Protein AF-A0A8Q3WL06-F1 (afdb_monomer_lite)

Radius of gyration: 32.82 Å; chains: 1; bounding box: 62×87×85 Å

InterPro domains:
  IPR001365 Adenosine deaminase domain [PF00962] (10-113)
  IPR006330 Adenosine/adenine deaminase [PTHR11409] (8-123)
  IPR032466 Metal-dependent hydrolase [SSF51556] (6-109)

Sequence (204 aa):
MAQTPAFDKPKVELHVHLDGSIKPETILYYGRRRGIALPANTAEGLLNVIGMDKPLTLPDFLAKFDYYMPAIAGCREAIKRIAYEFVEMKAKEGVVYVEVRYSPHLLANSKVEPIPWNQAELWTYSRQSGWDTATTPWKTRPFITGCGRKTCTSRSAPGPATSLVPGSRTRSMQSFGSKMTRLTTRSTQMTRSSSSPPWTLITR

Organism: Homo sapiens (NCBI:txid9606)

Foldseek 3Di:
DDDDDPDPAEDEAEDAELLVQAQLVLLLVLCVVVVNDAPDNDSVSNCVQLPDPDDDDPVVNVVSSVRRLVSQAQDPVSVVVSVVVSVVVCVVVNYPYYHYDYDVVSRYDDPDDDDDPPDDPCPPPPCPDPPDDDDDPPDDDDDDDDDDDDDDDDDDDDDDDDDDDDDDDDDDDDDDDDDDDDDDDDDDDDDDDDDDDDDDDDDD

Structure (mmCIF, N/CA/C/O backbone):
data_AF-A0A8Q3WL06-F1
#
_entry.id   AF-A0A8Q3WL06-F1
#
loop_
_atom_site.group_PDB
_atom_site.id
_atom_site.type_symbol
_atom_site.label_atom_id
_atom_site.label_alt_id
_atom_site.label_comp_id
_atom_site.label_asym_id
_atom_site.label_entity_id
_atom_site.label_seq_id
_atom_site.pdbx_PDB_ins_code
_atom_site.Cartn_x
_atom_site.Cartn_y
_atom_site.Cartn_z
_atom_site.occupancy
_atom_site.B_iso_or_equiv
_atom_site.auth_seq_id
_atom_site.auth_comp_id
_atom_site.auth_asym_id
_atom_site.auth_atom_id
_atom_site.pdbx_PDB_model_num
ATOM 1 N N . MET A 1 1 ? -0.638 -8.671 25.082 1.00 42.19 1 MET A N 1
ATOM 2 C CA . MET A 1 1 ? -1.994 -8.275 25.536 1.00 42.19 1 MET A CA 1
ATOM 3 C C . MET A 1 1 ? -2.592 -7.367 24.474 1.00 42.19 1 MET A C 1
ATOM 5 O O . MET A 1 1 ? -1.817 -6.672 23.828 1.00 42.19 1 MET A O 1
ATOM 9 N N . ALA A 1 2 ? -3.911 -7.371 24.269 1.00 61.94 2 ALA A N 1
ATOM 10 C CA . ALA A 1 2 ? -4.541 -6.355 23.424 1.00 61.94 2 ALA A CA 1
ATOM 11 C C . ALA A 1 2 ? -4.433 -4.992 24.128 1.00 61.94 2 ALA A C 1
ATOM 13 O O . ALA A 1 2 ? -4.756 -4.895 25.310 1.00 61.94 2 ALA A O 1
ATOM 14 N N . GLN A 1 3 ? -3.938 -3.969 23.432 1.00 75.12 3 GLN A N 1
ATOM 15 C CA . GLN A 1 3 ? -3.932 -2.604 23.958 1.00 75.12 3 GLN A CA 1
ATOM 16 C C . GLN A 1 3 ? -5.339 -2.017 23.823 1.00 75.12 3 GLN A C 1
ATOM 18 O O . GLN A 1 3 ? -5.955 -2.138 22.765 1.00 75.12 3 GLN A O 1
ATOM 23 N N . THR A 1 4 ? -5.842 -1.369 24.874 1.00 87.06 4 THR A N 1
ATOM 24 C CA . THR A 1 4 ? -7.094 -0.609 24.794 1.00 87.06 4 THR A CA 1
ATOM 25 C C . THR A 1 4 ? -6.907 0.549 23.806 1.00 87.06 4 THR A C 1
ATOM 27 O O . THR A 1 4 ? -5.991 1.352 24.007 1.00 87.06 4 THR A O 1
ATOM 30 N N . PRO A 1 5 ? -7.724 0.670 22.745 1.00 93.38 5 PRO A N 1
ATOM 31 C CA . PRO A 1 5 ? -7.580 1.752 21.778 1.00 93.38 5 PRO A CA 1
ATOM 32 C C . PRO A 1 5 ? -7.857 3.110 22.435 1.00 93.38 5 PRO A C 1
ATOM 34 O O . PRO A 1 5 ? -8.874 3.297 23.098 1.00 93.38 5 PRO A O 1
ATOM 37 N N . ALA A 1 6 ? -6.972 4.085 22.204 1.00 95.69 6 ALA A N 1
ATOM 38 C CA . ALA A 1 6 ? -7.066 5.419 22.808 1.00 95.69 6 ALA A CA 1
ATOM 39 C C . ALA A 1 6 ? -8.336 6.203 22.407 1.00 95.69 6 ALA A C 1
ATOM 41 O O . ALA A 1 6 ? -8.750 7.118 23.117 1.00 95.69 6 ALA A O 1
ATOM 42 N N . PHE A 1 7 ? -8.965 5.849 21.280 1.00 96.00 7 PHE A N 1
ATOM 43 C CA . PHE A 1 7 ? -10.213 6.451 20.809 1.00 96.00 7 PHE A CA 1
ATOM 44 C C . PHE A 1 7 ? -11.121 5.402 20.150 1.00 96.00 7 PHE A C 1
ATOM 46 O O . PHE A 1 7 ? -11.103 5.198 18.931 1.00 96.00 7 PHE A O 1
ATOM 53 N N . ASP A 1 8 ? -11.925 4.721 20.970 1.00 96.00 8 ASP A N 1
ATOM 54 C CA . ASP A 1 8 ? -12.865 3.690 20.515 1.00 96.00 8 ASP A CA 1
ATOM 55 C C . ASP A 1 8 ? -14.211 4.283 20.064 1.00 96.00 8 ASP A C 1
ATOM 57 O O . ASP A 1 8 ? -15.241 4.198 20.738 1.00 96.00 8 ASP A O 1
ATOM 61 N N . LYS A 1 9 ? -14.162 5.015 18.947 1.00 97.38 9 LYS A N 1
ATOM 62 C CA . LYS A 1 9 ? -15.307 5.641 18.265 1.00 97.38 9 LYS A CA 1
ATOM 63 C C . LYS A 1 9 ? -15.089 5.618 16.742 1.00 97.38 9 LYS A C 1
ATOM 65 O O . LYS A 1 9 ? -13.958 5.355 16.314 1.00 97.38 9 LYS A O 1
ATOM 70 N N . PRO A 1 10 ? -16.129 5.895 15.926 1.00 98.25 10 PRO A N 1
ATOM 71 C CA . PRO A 1 10 ? -15.994 6.083 14.482 1.00 98.25 10 PRO A CA 1
ATOM 72 C C . PRO A 1 10 ? -14.946 7.141 14.115 1.00 98.25 10 PRO A C 1
ATOM 74 O O . PRO A 1 10 ? -14.862 8.185 14.764 1.00 98.25 10 PRO A O 1
ATOM 77 N N . LYS A 1 11 ? -14.157 6.869 13.071 1.00 98.31 11 LYS A N 1
ATOM 78 C CA . LYS A 1 11 ? -13.037 7.712 12.616 1.00 98.31 11 LYS A CA 1
ATOM 79 C C . LYS A 1 11 ? -13.190 8.100 11.146 1.00 98.31 11 LYS A C 1
ATOM 81 O O . LYS A 1 11 ? -13.879 7.419 10.386 1.00 98.31 11 LYS A O 1
ATOM 86 N N . VAL A 1 12 ? -12.509 9.170 10.751 1.00 98.44 12 VAL A N 1
ATOM 87 C CA . VAL A 1 12 ? -12.430 9.659 9.369 1.00 98.44 12 VAL A CA 1
ATOM 88 C C . VAL A 1 12 ? -10.962 9.865 9.008 1.00 98.44 12 VAL A C 1
ATOM 90 O O . VAL A 1 12 ? -10.216 10.428 9.806 1.00 98.44 12 VAL A O 1
ATOM 93 N N . GLU A 1 13 ? -10.546 9.418 7.824 1.00 98.31 13 GLU A N 1
ATOM 94 C CA . GLU A 1 13 ? -9.147 9.462 7.384 1.00 98.31 13 GLU A CA 1
ATOM 95 C C . GLU A 1 13 ? -9.033 10.033 5.962 1.00 98.31 13 GLU A C 1
ATOM 97 O O . GLU A 1 13 ? -9.377 9.378 4.983 1.00 98.31 13 GLU A O 1
ATOM 102 N N . LEU A 1 14 ? -8.552 11.273 5.834 1.00 98.50 14 LEU A N 1
ATOM 103 C CA . LEU A 1 14 ? -8.516 12.000 4.550 1.00 98.50 14 LEU A CA 1
ATOM 104 C C . LEU A 1 14 ? -7.127 12.022 3.884 1.00 98.50 14 LEU A C 1
ATOM 106 O O . LEU A 1 14 ? -6.939 12.623 2.825 1.00 98.50 14 LEU A O 1
ATOM 110 N N . HIS A 1 15 ? -6.118 11.417 4.516 1.00 98.38 15 HIS A N 1
ATOM 111 C CA . HIS A 1 15 ? -4.734 11.438 4.043 1.00 98.38 15 HIS A CA 1
ATOM 112 C C . HIS A 1 15 ? -4.047 10.098 4.311 1.00 98.38 15 HIS A C 1
ATOM 114 O O . HIS A 1 15 ? -3.323 9.940 5.287 1.00 98.38 15 HIS A O 1
ATOM 120 N N . VAL A 1 16 ? -4.249 9.143 3.404 1.00 98.19 16 VAL A N 1
ATOM 121 C CA . VAL A 1 16 ? -3.643 7.811 3.492 1.00 98.19 16 VAL A CA 1
ATOM 122 C C . VAL A 1 16 ? -3.286 7.278 2.106 1.00 98.19 16 VAL A C 1
ATOM 124 O O . VAL A 1 16 ? -4.059 7.400 1.156 1.00 98.19 16 VAL A O 1
ATOM 127 N N . HIS A 1 17 ? -2.081 6.730 1.983 1.00 98.31 17 HIS A N 1
ATOM 128 C CA . HIS A 1 17 ? -1.495 6.272 0.724 1.00 98.31 17 HIS A CA 1
ATOM 129 C C . HIS A 1 17 ? -1.771 4.779 0.499 1.00 98.31 17 HIS A C 1
ATOM 131 O O . HIS A 1 17 ? -1.411 3.972 1.354 1.00 98.31 17 HIS A O 1
ATOM 137 N N . LEU A 1 18 ? -2.385 4.392 -0.629 1.00 98.25 18 LEU A N 1
ATOM 138 C CA . LEU A 1 18 ? -2.708 2.980 -0.914 1.00 98.25 18 LEU A CA 1
ATOM 139 C C . LEU A 1 18 ? -1.445 2.132 -1.085 1.00 98.25 18 LEU A C 1
ATOM 141 O O . LEU A 1 18 ? -1.371 1.020 -0.571 1.00 98.25 18 LEU A O 1
ATOM 145 N N . ASP A 1 19 ? -0.466 2.674 -1.809 1.00 97.06 19 ASP A N 1
ATOM 146 C CA . ASP A 1 19 ? 0.856 2.082 -2.011 1.00 97.06 19 ASP A CA 1
ATOM 147 C C . ASP A 1 19 ? 1.595 1.921 -0.671 1.00 97.06 19 ASP A C 1
ATOM 149 O O . ASP A 1 19 ? 2.115 0.847 -0.388 1.00 97.06 19 ASP A O 1
ATOM 153 N N . GLY A 1 20 ? 1.517 2.924 0.208 1.00 96.94 20 GLY A N 1
ATOM 154 C CA . GLY A 1 20 ? 2.037 2.853 1.579 1.00 96.94 20 GLY A CA 1
ATOM 155 C C . GLY A 1 20 ? 1.234 1.991 2.574 1.00 96.94 20 GLY A C 1
ATOM 156 O O . GLY A 1 20 ? 1.659 1.868 3.719 1.00 96.94 20 GLY A O 1
ATOM 157 N N . SER A 1 21 ? 0.094 1.405 2.183 1.00 97.69 21 SER A N 1
ATOM 158 C CA . SER A 1 21 ? -0.843 0.700 3.087 1.00 97.69 21 SER A CA 1
ATOM 159 C C . SER A 1 21 ? -1.079 -0.769 2.698 1.00 97.69 21 SER A C 1
ATOM 161 O O . SER A 1 21 ? -2.189 -1.290 2.828 1.00 97.69 21 SER A O 1
ATOM 163 N N . ILE A 1 22 ? -0.053 -1.451 2.178 1.00 97.94 22 ILE A N 1
ATOM 164 C CA . ILE A 1 22 ? -0.154 -2.832 1.678 1.00 97.94 22 ILE A CA 1
ATOM 165 C C . ILE A 1 22 ? 0.259 -3.853 2.750 1.00 97.94 22 ILE A C 1
ATOM 167 O O . ILE A 1 22 ? 1.301 -3.724 3.388 1.00 97.94 22 ILE A O 1
ATOM 171 N N . LYS A 1 23 ? -0.523 -4.933 2.888 1.00 98.00 23 LYS A N 1
ATOM 172 C CA . LYS A 1 23 ? -0.205 -6.085 3.749 1.00 98.00 23 LYS A CA 1
ATOM 173 C C . LYS A 1 23 ? 1.121 -6.767 3.345 1.00 98.00 23 LYS A C 1
ATOM 175 O O . LYS A 1 23 ? 1.234 -7.185 2.183 1.00 98.00 23 LYS A O 1
ATOM 180 N N . PRO A 1 24 ? 2.083 -6.984 4.266 1.00 97.69 24 PRO A N 1
ATOM 181 C CA . PRO A 1 24 ? 3.344 -7.682 3.980 1.00 97.69 24 PRO A CA 1
ATOM 182 C C . PRO A 1 24 ? 3.154 -9.078 3.373 1.00 97.69 24 PRO A C 1
ATOM 184 O O . PRO A 1 24 ? 3.889 -9.482 2.471 1.00 97.69 24 PRO A O 1
ATOM 187 N N . GLU A 1 25 ? 2.121 -9.804 3.801 1.00 98.00 25 GLU A N 1
ATOM 188 C CA . GLU A 1 25 ? 1.772 -11.137 3.298 1.00 98.00 25 GLU A CA 1
ATOM 189 C C . GLU A 1 25 ? 1.349 -11.086 1.824 1.00 98.00 25 GLU A C 1
ATOM 191 O O . GLU A 1 25 ? 1.659 -11.995 1.051 1.00 98.00 25 GLU A O 1
ATOM 196 N N . THR A 1 26 ? 0.670 -10.011 1.414 1.00 98.12 26 THR A N 1
ATOM 197 C CA . THR A 1 26 ? 0.244 -9.785 0.028 1.00 98.12 26 THR A CA 1
ATOM 198 C C . THR A 1 26 ? 1.424 -9.383 -0.859 1.00 98.12 26 THR A C 1
ATOM 200 O O . THR A 1 26 ? 1.507 -9.862 -1.993 1.00 98.12 26 THR A O 1
ATOM 203 N N . ILE A 1 27 ? 2.382 -8.602 -0.341 1.00 97.94 27 ILE A N 1
ATOM 204 C CA . ILE A 1 27 ? 3.654 -8.317 -1.032 1.00 97.94 27 ILE A CA 1
ATOM 205 C C . ILE A 1 27 ? 4.422 -9.625 -1.271 1.00 97.94 27 ILE A C 1
ATOM 207 O O . ILE A 1 27 ? 4.760 -9.939 -2.412 1.00 97.94 27 ILE A O 1
ATOM 211 N N . LEU A 1 28 ? 4.629 -10.435 -0.226 1.00 97.81 28 LEU A N 1
ATOM 212 C CA . LEU A 1 28 ? 5.329 -11.724 -0.315 1.00 97.81 28 LEU A CA 1
ATOM 213 C C . LEU A 1 28 ? 4.623 -12.721 -1.239 1.00 97.81 28 LEU A C 1
ATOM 215 O O . LEU A 1 28 ? 5.282 -13.431 -2.001 1.00 97.81 28 LEU A O 1
ATOM 219 N N . TYR A 1 29 ? 3.288 -12.762 -1.203 1.00 98.19 29 TYR A N 1
ATOM 220 C CA . TYR A 1 29 ? 2.484 -13.582 -2.106 1.00 98.19 29 TYR A CA 1
ATOM 221 C C . TYR A 1 29 ? 2.723 -13.206 -3.573 1.00 98.19 29 TYR A C 1
ATOM 223 O O . TYR A 1 29 ? 3.006 -14.088 -4.387 1.00 98.19 29 TYR A O 1
ATOM 231 N N . TYR A 1 30 ? 2.646 -11.917 -3.925 1.00 98.12 30 TYR A N 1
ATOM 232 C CA . TYR A 1 30 ? 2.835 -11.491 -5.312 1.00 98.12 30 TYR A CA 1
ATOM 233 C C . TYR A 1 30 ? 4.295 -11.521 -5.762 1.00 98.12 30 TYR A C 1
ATOM 235 O O . TYR A 1 30 ? 4.537 -11.928 -6.895 1.00 98.12 30 TYR A O 1
ATOM 243 N N . GLY A 1 31 ? 5.263 -11.205 -4.896 1.00 97.25 31 GLY A N 1
ATOM 244 C CA . GLY A 1 31 ? 6.689 -11.376 -5.191 1.00 97.25 31 GLY A CA 1
ATOM 245 C C . GLY A 1 31 ? 7.002 -12.826 -5.563 1.00 97.25 31 GLY A C 1
ATOM 246 O O . GLY A 1 31 ? 7.457 -13.104 -6.674 1.00 97.25 31 GLY A O 1
ATOM 247 N N . ARG A 1 32 ? 6.610 -13.777 -4.701 1.00 97.00 32 ARG A N 1
ATOM 248 C CA . ARG A 1 32 ? 6.778 -15.218 -4.950 1.00 97.00 32 ARG A CA 1
ATOM 249 C C . ARG A 1 32 ? 6.019 -15.699 -6.192 1.00 97.00 32 ARG A C 1
ATOM 251 O O . ARG A 1 32 ? 6.590 -16.431 -6.992 1.00 97.00 32 ARG A O 1
ATOM 258 N N . ARG A 1 33 ? 4.761 -15.280 -6.390 1.00 97.44 33 ARG A N 1
ATOM 259 C CA . ARG A 1 33 ? 3.940 -15.683 -7.553 1.00 97.44 33 ARG A CA 1
ATOM 260 C C . ARG A 1 33 ? 4.435 -15.098 -8.884 1.00 97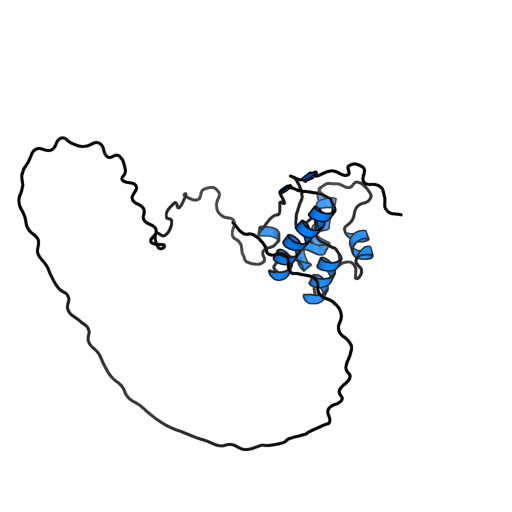.44 33 ARG A C 1
ATOM 262 O O . ARG A 1 33 ? 4.153 -15.679 -9.927 1.00 97.44 33 ARG A O 1
ATOM 269 N N . ARG A 1 34 ? 5.149 -13.967 -8.867 1.00 96.25 34 ARG A N 1
ATOM 270 C CA . ARG A 1 34 ? 5.702 -13.301 -10.063 1.00 96.25 34 ARG A CA 1
ATOM 271 C C . ARG A 1 34 ? 7.188 -13.591 -10.307 1.00 96.25 34 ARG A C 1
ATOM 273 O O . ARG A 1 34 ? 7.706 -13.141 -11.322 1.00 96.25 34 ARG A O 1
ATOM 280 N N . GLY A 1 35 ? 7.870 -14.297 -9.401 1.00 96.50 35 GLY A N 1
ATOM 281 C CA . GLY A 1 35 ? 9.323 -14.504 -9.470 1.00 96.50 35 GLY A CA 1
ATOM 282 C C . GLY A 1 35 ? 10.140 -13.230 -9.220 1.00 96.50 35 GLY A C 1
ATOM 283 O O . GLY A 1 35 ? 11.264 -13.122 -9.698 1.00 96.50 35 GLY A O 1
ATOM 284 N N . ILE A 1 36 ? 9.574 -12.253 -8.506 1.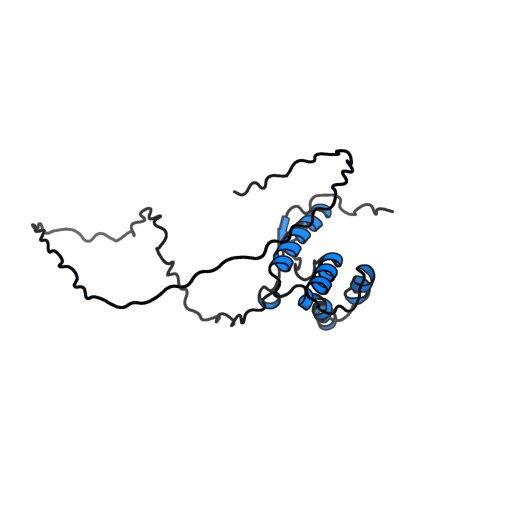00 96.19 36 ILE A N 1
ATOM 285 C CA . ILE A 1 36 ? 10.214 -10.965 -8.218 1.00 96.19 36 ILE A CA 1
ATOM 286 C C . ILE A 1 36 ? 10.914 -11.055 -6.863 1.00 96.19 36 ILE A C 1
ATOM 288 O O . ILE A 1 36 ? 10.299 -11.434 -5.864 1.00 96.19 36 ILE A O 1
ATOM 292 N N . ALA A 1 37 ? 12.204 -10.717 -6.845 1.00 95.94 37 ALA A N 1
ATOM 293 C CA . ALA A 1 37 ? 13.011 -10.703 -5.634 1.00 95.94 37 ALA A CA 1
ATOM 294 C C . ALA A 1 37 ? 12.492 -9.659 -4.629 1.00 95.94 37 ALA A C 1
ATOM 296 O O . ALA A 1 37 ? 12.072 -8.567 -5.005 1.00 95.94 37 ALA A O 1
ATOM 297 N N . LEU A 1 38 ? 12.550 -10.011 -3.347 1.00 97.06 38 LEU A N 1
ATOM 298 C CA . LEU A 1 38 ? 12.215 -9.160 -2.207 1.00 97.06 38 LEU A CA 1
ATOM 299 C C . LEU A 1 38 ? 13.364 -9.251 -1.191 1.00 97.06 38 LEU A C 1
ATOM 301 O O . LEU A 1 38 ? 14.019 -10.295 -1.130 1.00 97.06 38 LEU A O 1
ATOM 305 N N . PRO A 1 39 ? 13.604 -8.218 -0.364 1.00 95.44 39 PRO A N 1
ATOM 306 C CA . PRO A 1 39 ? 14.707 -8.219 0.602 1.00 95.44 39 PRO A CA 1
ATOM 307 C C . PRO A 1 39 ? 14.503 -9.191 1.781 1.00 95.44 39 PRO A C 1
ATOM 309 O O . PRO A 1 39 ? 15.411 -9.373 2.587 1.00 95.44 39 PRO A O 1
ATOM 312 N N . ALA A 1 40 ? 13.327 -9.815 1.896 1.00 96.25 40 ALA A N 1
ATOM 313 C CA . ALA A 1 40 ? 12.999 -10.795 2.925 1.00 96.25 40 ALA A CA 1
ATOM 314 C C . ALA A 1 40 ? 12.016 -11.857 2.403 1.00 96.25 40 ALA A C 1
ATOM 316 O O . ALA A 1 40 ? 11.297 -11.644 1.425 1.00 96.25 40 ALA A O 1
ATOM 317 N N . ASN A 1 41 ? 11.966 -13.004 3.086 1.00 94.31 41 ASN A N 1
ATOM 318 C CA . ASN A 1 41 ? 11.105 -14.150 2.768 1.00 94.31 41 ASN A CA 1
ATOM 319 C C . ASN A 1 41 ? 9.913 -14.337 3.738 1.00 94.31 41 ASN A C 1
ATOM 321 O O . ASN A 1 41 ? 9.005 -15.116 3.429 1.00 94.31 41 ASN A O 1
ATOM 325 N N . THR A 1 42 ? 9.898 -13.619 4.868 1.00 96.62 42 THR A N 1
ATOM 326 C CA . THR A 1 42 ? 8.855 -13.615 5.914 1.00 96.62 42 THR A CA 1
ATOM 327 C C . THR A 1 42 ? 8.245 -12.222 6.093 1.00 96.62 42 THR A C 1
ATOM 329 O O . THR A 1 42 ? 8.885 -11.219 5.777 1.00 96.62 42 THR A O 1
ATOM 332 N N . ALA A 1 43 ? 7.009 -12.145 6.605 1.00 96.00 43 ALA A N 1
ATOM 333 C CA . ALA A 1 43 ? 6.302 -10.873 6.818 1.00 96.00 43 ALA A CA 1
ATOM 334 C C . ALA A 1 43 ? 7.044 -9.963 7.811 1.00 96.00 43 ALA A C 1
ATOM 336 O O . ALA A 1 43 ? 7.276 -8.794 7.520 1.00 96.00 43 ALA A O 1
ATOM 337 N N . GLU A 1 44 ? 7.496 -10.532 8.929 1.00 96.44 44 GLU A N 1
ATOM 338 C CA . GLU A 1 44 ? 8.298 -9.854 9.955 1.00 96.44 44 GLU A CA 1
ATOM 339 C C . GLU A 1 44 ? 9.627 -9.338 9.388 1.00 96.44 44 GLU A C 1
ATOM 341 O O . GLU A 1 44 ? 9.957 -8.166 9.544 1.00 96.44 44 GLU A O 1
ATOM 346 N N . GLY A 1 45 ? 10.367 -10.175 8.649 1.00 96.12 45 GLY A N 1
ATOM 347 C CA . GLY A 1 45 ? 11.615 -9.761 8.004 1.00 96.12 45 GLY A CA 1
ATOM 348 C C . GLY A 1 45 ? 11.409 -8.646 6.975 1.00 96.12 45 GLY A C 1
ATOM 349 O O . GLY A 1 45 ? 12.250 -7.760 6.854 1.00 96.12 45 GLY A O 1
ATOM 350 N N . LEU A 1 46 ? 10.278 -8.651 6.263 1.00 95.62 46 LEU A N 1
ATOM 351 C CA . LEU A 1 46 ? 9.937 -7.609 5.297 1.00 95.62 46 LEU A CA 1
ATOM 352 C C . LEU A 1 46 ? 9.558 -6.290 5.994 1.00 95.62 46 LEU A C 1
ATOM 354 O O . LEU A 1 46 ? 10.010 -5.228 5.567 1.00 95.62 46 LEU A O 1
ATOM 358 N N . LEU A 1 47 ? 8.801 -6.357 7.095 1.00 95.56 47 LEU A N 1
ATOM 359 C CA . LEU A 1 47 ? 8.513 -5.207 7.959 1.00 95.56 47 LEU A CA 1
ATOM 360 C C . LEU A 1 47 ? 9.794 -4.608 8.553 1.00 95.56 47 LEU A C 1
ATOM 362 O O . LEU A 1 47 ? 9.940 -3.392 8.534 1.00 95.56 47 LEU A O 1
ATOM 366 N N . ASN A 1 48 ? 10.752 -5.431 8.983 1.00 95.56 48 ASN A N 1
ATOM 367 C CA . ASN A 1 48 ? 12.032 -4.961 9.527 1.00 95.56 48 ASN A CA 1
ATOM 368 C C . ASN A 1 48 ? 12.911 -4.229 8.489 1.00 95.56 48 ASN A C 1
ATOM 370 O O . ASN A 1 48 ? 13.772 -3.439 8.871 1.00 95.56 48 ASN A O 1
ATOM 374 N N . VAL A 1 49 ? 12.716 -4.474 7.185 1.00 94.25 49 VAL A N 1
ATOM 375 C CA . VAL A 1 49 ? 13.444 -3.775 6.106 1.00 94.25 49 VAL A CA 1
ATOM 376 C C . VAL A 1 49 ? 12.697 -2.531 5.619 1.00 94.25 49 VAL A C 1
ATOM 378 O O . VAL A 1 49 ? 13.317 -1.487 5.409 1.00 94.25 49 VAL A O 1
ATOM 381 N N . ILE A 1 50 ? 11.376 -2.610 5.429 1.00 94.56 50 ILE A N 1
ATOM 382 C CA . ILE A 1 50 ? 10.570 -1.484 4.927 1.00 94.56 50 ILE A CA 1
ATOM 383 C C . ILE A 1 50 ? 10.304 -0.459 6.041 1.00 94.56 50 ILE A C 1
ATOM 385 O O . ILE A 1 50 ? 10.388 0.743 5.800 1.00 94.56 50 ILE A O 1
ATOM 389 N N . GLY A 1 51 ? 10.029 -0.931 7.258 1.00 92.94 51 GLY A N 1
ATOM 390 C CA . GLY A 1 51 ? 9.691 -0.128 8.429 1.00 92.94 51 GLY A CA 1
ATOM 391 C C . GLY A 1 51 ? 10.808 0.797 8.920 1.00 92.94 51 GLY A C 1
ATOM 392 O O . GLY A 1 51 ? 11.968 0.727 8.489 1.00 92.94 51 GLY A O 1
ATOM 393 N N . MET A 1 52 ? 10.418 1.719 9.805 1.00 94.00 52 MET A N 1
ATOM 394 C CA . MET A 1 52 ? 11.255 2.804 10.322 1.00 94.00 52 MET A CA 1
ATOM 395 C C . MET A 1 52 ? 10.848 3.184 11.754 1.00 94.00 52 MET A C 1
ATOM 397 O O . MET A 1 52 ? 9.996 4.046 11.951 1.00 94.00 52 MET A O 1
ATOM 401 N N . ASP A 1 53 ? 11.508 2.601 12.757 1.00 94.38 53 ASP A N 1
ATOM 402 C CA . ASP A 1 53 ? 11.331 2.983 14.175 1.00 94.38 53 ASP A CA 1
ATOM 403 C C . ASP A 1 53 ? 12.111 4.257 14.561 1.00 94.38 53 ASP A C 1
ATOM 405 O O . ASP A 1 53 ? 12.041 4.735 15.694 1.00 94.38 53 ASP A O 1
ATOM 409 N N . LYS A 1 54 ? 12.913 4.790 13.631 1.00 94.12 54 LYS A N 1
ATOM 410 C CA . LYS A 1 54 ? 13.765 5.971 13.809 1.00 94.12 54 LYS A CA 1
ATOM 411 C C . LYS A 1 54 ? 13.482 6.990 12.701 1.00 94.12 54 LYS A C 1
ATOM 413 O O . LYS A 1 54 ? 13.278 6.578 11.557 1.00 94.12 54 LYS A O 1
ATOM 418 N N . PRO A 1 55 ? 13.507 8.302 13.001 1.00 94.44 55 PRO A N 1
ATOM 419 C CA . PRO A 1 55 ? 13.363 9.334 11.982 1.00 94.44 55 PRO A CA 1
ATOM 420 C C . PRO A 1 55 ? 14.544 9.301 11.003 1.00 94.44 55 PRO A C 1
ATOM 422 O O . PRO A 1 55 ? 15.696 9.167 11.414 1.00 94.44 55 PRO A O 1
ATOM 425 N N . LEU A 1 56 ? 14.237 9.455 9.716 1.00 95.19 56 LEU A N 1
ATOM 426 C CA . LEU A 1 56 ? 15.181 9.630 8.606 1.00 95.19 56 LEU A CA 1
ATOM 427 C C . LEU A 1 56 ? 14.733 10.840 7.764 1.00 95.19 56 LEU A C 1
ATOM 429 O O . LEU A 1 56 ? 13.768 11.521 8.126 1.00 95.19 56 LEU A O 1
ATOM 433 N N . THR A 1 57 ? 15.401 11.129 6.646 1.00 97.38 57 THR A N 1
ATOM 434 C CA . THR A 1 57 ? 14.959 12.192 5.732 1.00 97.38 57 THR A CA 1
ATOM 435 C C . THR A 1 57 ? 13.787 11.743 4.845 1.00 97.38 57 THR A C 1
ATOM 437 O O . THR A 1 57 ? 13.507 10.551 4.698 1.00 97.38 57 THR A O 1
ATOM 440 N N . LEU A 1 58 ? 13.089 12.700 4.219 1.00 96.44 58 LEU A N 1
ATOM 441 C CA . LEU A 1 58 ? 12.009 12.401 3.270 1.00 96.44 58 LEU A CA 1
ATOM 442 C C . LEU A 1 58 ? 12.488 11.544 2.069 1.00 96.44 58 LEU A C 1
ATOM 444 O O . LEU A 1 58 ? 11.796 10.578 1.750 1.00 96.44 58 LEU A O 1
ATOM 448 N N . PRO A 1 59 ? 13.652 11.808 1.436 1.00 97.31 59 PRO A N 1
ATOM 449 C CA . PRO A 1 59 ? 14.243 10.890 0.459 1.00 97.31 59 PRO A CA 1
ATOM 450 C C . PRO A 1 59 ? 14.443 9.456 0.973 1.00 97.31 59 PRO A C 1
ATOM 452 O O . PRO A 1 59 ? 14.070 8.518 0.272 1.00 97.31 59 PRO A O 1
ATOM 455 N N . ASP A 1 60 ? 14.957 9.271 2.195 1.00 96.19 60 ASP A N 1
ATOM 456 C CA . ASP A 1 60 ? 15.195 7.931 2.766 1.00 96.19 60 ASP A CA 1
ATOM 457 C C . ASP A 1 60 ? 13.889 7.149 2.978 1.00 96.19 60 ASP A C 1
ATOM 459 O O . ASP A 1 60 ? 13.839 5.935 2.777 1.00 96.19 60 ASP A O 1
ATOM 463 N N . PHE A 1 61 ? 12.819 7.850 3.369 1.00 96.31 61 PHE A N 1
ATOM 464 C CA . PHE A 1 61 ? 11.472 7.288 3.464 1.00 96.31 61 PHE A CA 1
ATOM 465 C C . PHE A 1 61 ? 10.918 6.903 2.083 1.00 96.31 61 PHE A C 1
ATOM 467 O O . PHE A 1 61 ? 10.377 5.811 1.919 1.00 96.31 61 PHE A O 1
ATOM 474 N N . LEU A 1 62 ? 11.075 7.762 1.071 1.00 96.75 62 LEU A N 1
ATOM 475 C CA . LEU A 1 62 ? 10.595 7.478 -0.287 1.00 96.75 62 LEU A CA 1
ATOM 476 C C . LEU A 1 62 ? 11.346 6.300 -0.931 1.00 96.75 62 LEU A C 1
ATOM 478 O O . LEU A 1 62 ? 10.719 5.474 -1.591 1.00 96.75 62 LEU A O 1
ATOM 482 N N . ALA A 1 63 ? 12.641 6.136 -0.648 1.00 96.12 63 ALA A N 1
ATOM 483 C CA . ALA A 1 63 ? 13.430 4.978 -1.081 1.00 96.12 63 ALA A CA 1
ATOM 484 C C . ALA A 1 63 ? 12.926 3.630 -0.514 1.00 96.12 63 ALA A C 1
ATOM 486 O O . ALA A 1 63 ? 13.281 2.567 -1.022 1.00 96.12 63 ALA A O 1
ATOM 487 N N . LYS A 1 64 ? 12.061 3.624 0.515 1.00 96.56 64 LYS A N 1
ATOM 488 C CA . LYS A 1 64 ? 11.440 2.384 1.016 1.00 96.56 64 LYS A CA 1
ATOM 489 C C . LYS A 1 64 ? 10.457 1.755 0.024 1.00 96.56 64 LYS A C 1
ATOM 491 O O . LYS A 1 64 ? 10.219 0.550 0.106 1.00 96.56 64 LYS A O 1
ATOM 496 N N . PHE A 1 65 ? 9.884 2.537 -0.893 1.00 97.00 65 PHE A N 1
ATOM 497 C CA . PHE A 1 65 ? 8.897 2.058 -1.868 1.00 97.00 65 PHE A CA 1
ATOM 498 C C . PHE A 1 65 ? 9.523 1.095 -2.893 1.00 97.00 65 PHE A C 1
ATOM 500 O O . PHE A 1 65 ? 8.883 0.120 -3.301 1.00 97.00 65 PHE A O 1
ATOM 507 N N . ASP A 1 66 ? 10.800 1.295 -3.229 1.00 96.31 66 ASP A N 1
ATOM 508 C CA . ASP A 1 66 ? 11.542 0.497 -4.213 1.00 96.31 66 ASP A CA 1
ATOM 509 C C . ASP A 1 66 ? 11.636 -0.994 -3.835 1.00 96.31 66 ASP A C 1
ATOM 511 O O . ASP A 1 66 ? 11.640 -1.860 -4.711 1.00 96.31 66 ASP A O 1
ATOM 515 N N . TYR A 1 67 ? 11.633 -1.320 -2.535 1.00 97.00 67 TYR A N 1
ATOM 516 C CA . TYR A 1 67 ? 11.723 -2.701 -2.043 1.00 97.00 67 TYR A CA 1
ATOM 517 C C . TYR A 1 67 ? 10.505 -3.576 -2.364 1.00 97.00 67 TYR A C 1
ATOM 519 O O . TYR A 1 67 ? 10.625 -4.802 -2.329 1.00 97.00 67 TYR A O 1
ATOM 527 N N . TYR A 1 68 ? 9.328 -2.987 -2.612 1.00 97.19 68 TYR A N 1
ATOM 528 C CA . TYR A 1 68 ? 8.073 -3.742 -2.725 1.00 97.19 68 TYR A CA 1
ATOM 529 C C . TYR A 1 68 ? 7.167 -3.328 -3.887 1.00 97.19 68 TYR A C 1
ATOM 531 O O . TYR A 1 68 ? 6.420 -4.173 -4.391 1.00 97.19 68 TYR A O 1
ATOM 539 N N . MET A 1 69 ? 7.246 -2.083 -4.368 1.00 97.19 69 MET A N 1
ATOM 540 C CA . MET A 1 69 ? 6.468 -1.631 -5.527 1.00 97.19 69 MET A CA 1
ATOM 541 C C . MET A 1 69 ? 6.643 -2.531 -6.767 1.00 97.19 69 MET A C 1
ATOM 543 O O . MET A 1 69 ? 5.620 -2.849 -7.381 1.00 97.19 69 MET A O 1
ATOM 547 N N . PRO A 1 70 ? 7.839 -3.066 -7.106 1.00 96.50 70 PRO A N 1
ATOM 548 C CA . PRO A 1 70 ? 7.996 -4.008 -8.220 1.00 96.50 70 PRO A CA 1
ATOM 549 C C . PRO A 1 70 ? 7.114 -5.265 -8.121 1.00 96.50 70 PRO A C 1
ATOM 551 O O . PRO A 1 70 ? 6.593 -5.739 -9.133 1.00 96.50 70 PRO A O 1
ATOM 554 N N . ALA A 1 71 ? 6.878 -5.791 -6.912 1.00 96.88 71 ALA A N 1
ATOM 555 C CA . ALA A 1 71 ? 6.030 -6.968 -6.704 1.00 96.88 71 ALA A CA 1
ATOM 556 C C . ALA A 1 71 ? 4.542 -6.694 -7.001 1.00 96.88 71 ALA A C 1
ATOM 558 O O . ALA A 1 71 ? 3.797 -7.617 -7.347 1.00 96.88 71 ALA A O 1
ATOM 559 N N . ILE A 1 72 ? 4.110 -5.431 -6.939 1.00 97.56 72 ILE A N 1
ATOM 560 C CA . ILE A 1 72 ? 2.711 -4.999 -7.074 1.00 97.56 72 ILE A CA 1
ATOM 561 C C . ILE A 1 72 ? 2.442 -4.353 -8.443 1.00 97.56 72 ILE A C 1
ATOM 563 O O . ILE A 1 72 ? 1.496 -4.747 -9.132 1.00 97.56 72 ILE A O 1
ATOM 567 N N . ALA A 1 73 ? 3.293 -3.421 -8.879 1.00 95.81 73 ALA A N 1
ATOM 568 C CA . ALA A 1 73 ? 3.130 -2.644 -10.106 1.00 95.81 73 ALA A CA 1
ATOM 569 C C . ALA A 1 73 ? 2.997 -3.533 -11.356 1.00 95.81 73 ALA A C 1
ATOM 571 O O . ALA A 1 73 ? 3.644 -4.579 -11.486 1.00 95.81 73 ALA A O 1
ATOM 572 N N . GLY A 1 74 ? 2.105 -3.149 -12.269 1.00 93.75 74 GLY A N 1
ATOM 573 C CA . GLY A 1 74 ? 1.767 -3.903 -13.478 1.00 93.75 74 GLY A CA 1
ATOM 574 C C . GLY A 1 74 ? 0.885 -5.145 -13.276 1.00 93.75 74 GLY A C 1
ATOM 575 O O . GLY A 1 74 ? 0.435 -5.730 -14.262 1.00 93.75 74 GLY A O 1
ATOM 576 N N . CYS A 1 75 ? 0.593 -5.566 -12.037 1.00 95.62 75 CYS A N 1
ATOM 577 C CA . CYS A 1 75 ? -0.271 -6.718 -11.769 1.00 95.62 75 CYS A CA 1
ATOM 578 C C . CYS A 1 75 ? -1.711 -6.282 -11.454 1.00 95.62 75 CYS A C 1
ATOM 580 O O . CYS A 1 75 ? -2.020 -5.827 -10.353 1.00 95.62 75 CYS A O 1
ATOM 582 N N . ARG A 1 76 ? -2.625 -6.486 -12.414 1.00 96.06 76 ARG A N 1
ATOM 583 C CA . ARG A 1 76 ? -4.056 -6.131 -12.291 1.00 96.06 76 ARG A CA 1
ATOM 584 C C . ARG A 1 76 ? -4.736 -6.792 -11.084 1.00 96.06 76 ARG A C 1
ATOM 586 O O . ARG A 1 76 ? -5.530 -6.152 -10.400 1.00 96.06 76 ARG A O 1
ATOM 593 N N . GLU A 1 77 ? -4.405 -8.055 -10.804 1.00 97.25 77 GLU A N 1
ATOM 594 C CA . GLU A 1 77 ? -4.905 -8.771 -9.621 1.00 97.25 77 GLU A CA 1
ATOM 595 C C . GLU A 1 77 ? -4.369 -8.175 -8.313 1.00 97.25 77 GLU A C 1
ATOM 597 O O . GLU A 1 77 ? -5.117 -8.075 -7.341 1.00 97.25 77 GLU A O 1
ATOM 602 N N . ALA A 1 78 ? -3.100 -7.749 -8.280 1.00 97.44 78 ALA A N 1
ATOM 603 C CA . ALA A 1 78 ? -2.506 -7.141 -7.093 1.00 97.44 78 ALA A CA 1
ATOM 604 C C . ALA A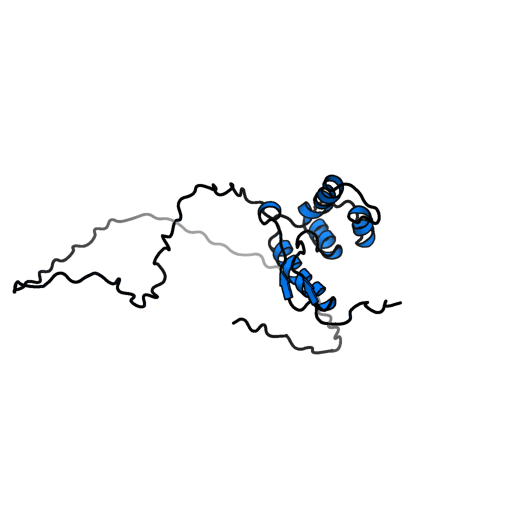 1 78 ? -3.159 -5.798 -6.778 1.00 97.44 78 ALA A C 1
ATOM 606 O O . ALA A 1 78 ? -3.649 -5.621 -5.668 1.00 97.44 78 ALA A O 1
ATOM 607 N N . ILE A 1 79 ? -3.262 -4.908 -7.768 1.00 97.56 79 ILE A N 1
ATOM 608 C CA . ILE A 1 79 ? -3.856 -3.572 -7.613 1.00 97.56 79 ILE A CA 1
ATOM 609 C C . ILE A 1 79 ? -5.313 -3.671 -7.125 1.00 97.56 79 ILE A C 1
ATOM 611 O O . ILE A 1 79 ? -5.694 -2.994 -6.170 1.00 97.56 79 ILE A O 1
ATOM 615 N N . LYS A 1 80 ? -6.121 -4.577 -7.700 1.00 98.25 80 LYS A N 1
ATOM 616 C CA . LYS A 1 80 ? -7.495 -4.814 -7.224 1.00 98.25 80 LYS A CA 1
ATOM 617 C C . LYS A 1 80 ? -7.529 -5.396 -5.804 1.00 98.25 80 LYS A C 1
ATOM 619 O O . LYS A 1 80 ? -8.393 -5.021 -5.013 1.00 98.25 80 LYS A O 1
ATOM 624 N N . ARG A 1 81 ? -6.613 -6.316 -5.476 1.00 98.38 81 ARG A N 1
ATOM 625 C CA . ARG A 1 81 ? -6.559 -6.969 -4.160 1.00 98.38 81 ARG A CA 1
ATOM 626 C C . ARG A 1 81 ? -6.145 -6.003 -3.051 1.00 98.38 81 ARG A C 1
ATOM 628 O O . ARG A 1 81 ? -6.812 -5.996 -2.024 1.00 98.38 81 ARG A O 1
ATOM 635 N N . ILE A 1 82 ? -5.118 -5.172 -3.252 1.00 98.31 82 ILE A N 1
ATOM 636 C CA . ILE A 1 82 ? -4.673 -4.219 -2.220 1.00 98.31 82 ILE A CA 1
ATOM 637 C C . ILE A 1 82 ? -5.747 -3.171 -1.920 1.00 98.31 82 ILE A C 1
ATOM 639 O O . ILE A 1 82 ? -5.968 -2.868 -0.756 1.00 98.31 82 ILE A O 1
ATOM 643 N N . ALA A 1 83 ? -6.493 -2.699 -2.927 1.00 98.38 83 ALA A N 1
ATOM 644 C CA . ALA A 1 83 ? -7.604 -1.767 -2.720 1.00 98.38 83 ALA A CA 1
ATOM 645 C C . ALA A 1 83 ? -8.740 -2.379 -1.875 1.00 98.38 83 ALA A C 1
ATOM 647 O O . ALA A 1 83 ? -9.330 -1.696 -1.042 1.00 98.38 83 ALA A O 1
ATOM 648 N N . TYR A 1 84 ? -9.023 -3.674 -2.046 1.00 98.56 84 TYR A N 1
ATOM 649 C CA . TYR A 1 84 ? -10.006 -4.392 -1.229 1.00 98.56 84 TYR A CA 1
ATOM 650 C C . TYR A 1 84 ? -9.491 -4.666 0.196 1.00 98.56 84 TYR A C 1
ATOM 652 O O . TYR A 1 84 ? -10.188 -4.413 1.177 1.00 98.56 84 TYR A O 1
ATOM 660 N N . GLU A 1 85 ? -8.251 -5.146 0.322 1.00 98.50 85 GLU A N 1
ATOM 661 C CA . GLU A 1 85 ? -7.609 -5.422 1.613 1.00 98.50 85 GLU A CA 1
ATOM 662 C C . GLU A 1 85 ? -7.386 -4.154 2.447 1.00 98.50 85 GLU A C 1
ATOM 664 O O . GLU A 1 85 ? -7.440 -4.222 3.671 1.00 98.50 85 GLU A O 1
ATOM 669 N N . PHE A 1 86 ? -7.190 -3.004 1.801 1.00 98.56 86 PHE A N 1
ATOM 670 C CA . PHE A 1 86 ? -7.113 -1.693 2.438 1.00 98.56 86 PHE A CA 1
ATOM 671 C C . PHE A 1 86 ? -8.413 -1.337 3.175 1.00 98.56 86 PHE A C 1
ATOM 673 O O . PHE A 1 86 ? -8.386 -1.059 4.374 1.00 98.56 86 PHE A O 1
ATOM 680 N N . VAL A 1 87 ? -9.566 -1.425 2.498 1.00 98.50 87 VAL A N 1
ATOM 681 C CA . VAL A 1 87 ? -10.882 -1.163 3.116 1.00 98.50 87 VAL A CA 1
ATOM 682 C C . VAL A 1 87 ? -11.162 -2.156 4.252 1.00 98.50 87 VAL A C 1
ATOM 684 O O . VAL A 1 87 ? -11.663 -1.770 5.306 1.00 98.50 87 VAL A O 1
ATOM 687 N N . GLU A 1 88 ? -10.771 -3.422 4.081 1.00 98.31 88 GLU A N 1
ATOM 688 C CA . GLU A 1 88 ? -10.889 -4.462 5.112 1.00 98.31 88 GLU A CA 1
ATOM 689 C C . GLU A 1 88 ? -10.030 -4.182 6.364 1.00 98.31 88 GLU A C 1
ATOM 691 O O . GLU A 1 88 ? -10.395 -4.605 7.462 1.00 98.31 88 GLU A O 1
ATOM 696 N N . MET A 1 89 ? -8.907 -3.466 6.235 1.00 98.25 89 MET A N 1
ATOM 697 C CA . MET A 1 89 ? -8.094 -3.016 7.375 1.00 98.25 89 MET A CA 1
ATOM 698 C C . MET A 1 89 ? -8.684 -1.765 8.032 1.00 98.25 89 MET A C 1
ATOM 700 O O . MET A 1 89 ? -8.893 -1.761 9.244 1.00 98.25 89 MET A O 1
ATOM 704 N N . LYS A 1 90 ? -9.069 -0.752 7.248 1.00 98.12 90 LYS A N 1
ATOM 705 C CA . LYS A 1 90 ? -9.647 0.495 7.779 1.00 98.12 90 LYS A CA 1
ATOM 706 C C . LYS A 1 90 ? -10.986 0.295 8.493 1.00 98.12 90 LYS A C 1
ATOM 708 O O . LYS A 1 90 ? -11.237 0.939 9.513 1.00 98.12 90 LYS A O 1
ATOM 713 N N . ALA A 1 91 ? -11.778 -0.694 8.079 1.00 97.56 91 ALA A N 1
ATOM 714 C CA . ALA A 1 91 ? -12.948 -1.139 8.836 1.00 97.56 91 A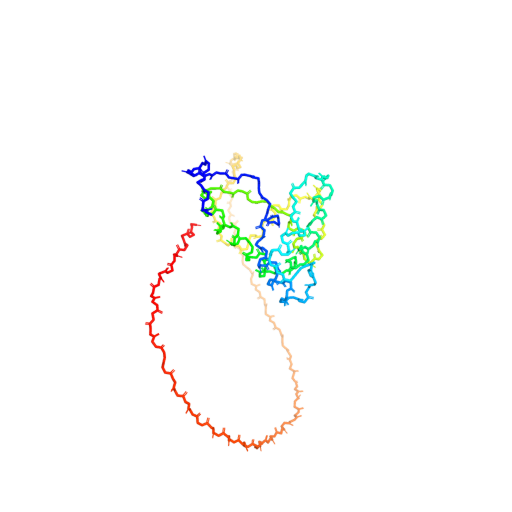LA A CA 1
ATOM 715 C C . ALA A 1 91 ? -12.596 -1.657 10.251 1.00 97.56 91 ALA A C 1
ATOM 717 O O . ALA A 1 91 ? -13.330 -1.390 11.200 1.00 97.56 91 ALA A O 1
ATOM 718 N N . LYS A 1 92 ? -11.461 -2.354 10.424 1.00 97.31 92 LYS A N 1
ATOM 719 C CA . LYS A 1 92 ? -10.996 -2.883 11.726 1.00 97.31 92 LYS A CA 1
ATOM 720 C C . LYS A 1 92 ? -10.407 -1.800 12.633 1.00 97.31 92 LYS A C 1
ATOM 722 O O . LYS A 1 92 ? -10.466 -1.930 13.849 1.00 97.31 92 LYS A O 1
ATOM 727 N N . GLU A 1 93 ? -9.898 -0.716 12.053 1.00 96.25 93 GLU A N 1
ATOM 728 C CA . GLU A 1 93 ? -9.497 0.502 12.775 1.00 96.25 93 GLU A CA 1
ATOM 729 C C . GLU A 1 93 ? -10.711 1.342 13.242 1.00 96.25 93 GLU A C 1
ATOM 731 O O . GLU A 1 93 ? -10.565 2.300 14.008 1.00 96.25 93 GLU A O 1
ATOM 736 N N . GLY A 1 94 ? -11.931 0.992 12.813 1.00 97.44 94 GLY A N 1
ATOM 737 C CA . GLY A 1 94 ? -13.157 1.743 13.100 1.00 97.44 94 GLY A CA 1
ATOM 738 C C . GLY A 1 94 ? -13.298 3.020 12.265 1.00 97.44 94 GLY A C 1
ATOM 739 O O . GLY A 1 94 ? -13.952 3.971 12.699 1.00 97.44 94 GLY A O 1
ATOM 740 N N . VAL A 1 95 ? -12.666 3.074 11.089 1.00 98.25 95 VAL A N 1
ATOM 741 C CA . VAL A 1 95 ? -12.824 4.169 10.124 1.00 98.25 95 VAL A CA 1
ATOM 742 C C . VAL A 1 95 ? -14.125 3.966 9.344 1.00 98.25 95 VAL A C 1
ATOM 744 O O . VAL A 1 95 ? -14.362 2.892 8.795 1.00 98.25 95 VAL A O 1
ATOM 747 N N . VAL A 1 96 ? -14.974 4.997 9.298 1.00 98.31 96 VAL A N 1
ATOM 748 C CA . VAL A 1 96 ? -16.279 4.970 8.602 1.00 98.31 96 VAL A CA 1
ATOM 749 C C . VAL A 1 96 ? -16.284 5.745 7.281 1.00 98.31 96 VAL A C 1
ATOM 751 O O . VAL A 1 96 ? -17.179 5.547 6.465 1.00 98.31 96 VAL A O 1
ATOM 754 N N . TYR A 1 97 ? -15.282 6.596 7.049 1.00 98.56 97 TYR A N 1
ATOM 755 C CA . TYR A 1 97 ? -15.046 7.273 5.773 1.00 98.56 97 TYR A CA 1
ATOM 756 C C . TYR A 1 97 ? -13.541 7.468 5.557 1.00 98.56 97 TYR A C 1
ATOM 758 O O . TYR A 1 97 ? -12.839 7.907 6.472 1.00 98.56 97 TYR A O 1
ATOM 766 N N . VAL A 1 98 ? -13.047 7.128 4.364 1.00 98.56 98 VAL A N 1
ATOM 767 C CA . VAL A 1 98 ? -11.620 7.184 4.026 1.00 98.56 98 VAL A CA 1
ATOM 768 C C . VAL A 1 98 ? -11.394 7.648 2.587 1.00 98.56 98 VAL A C 1
ATOM 770 O O . VAL A 1 98 ? -11.975 7.099 1.653 1.00 98.56 98 VAL A O 1
ATOM 773 N N . GLU A 1 99 ? -10.512 8.632 2.410 1.00 98.62 99 GLU A N 1
ATOM 774 C CA . GLU A 1 99 ? -10.053 9.112 1.102 1.00 98.62 99 GLU A CA 1
ATOM 775 C C . GLU A 1 99 ? -8.613 8.655 0.863 1.00 98.62 99 GLU A C 1
ATOM 777 O O . GLU A 1 99 ? -7.640 9.257 1.330 1.00 98.62 99 GLU A O 1
ATOM 782 N N . VAL A 1 100 ? -8.481 7.544 0.135 1.00 98.25 100 VAL A N 1
ATOM 783 C CA . VAL A 1 100 ? -7.185 6.949 -0.198 1.00 98.25 100 VAL A CA 1
ATOM 784 C C . VAL A 1 100 ? -6.606 7.557 -1.478 1.00 98.25 100 VAL A C 1
ATOM 786 O O . VAL A 1 100 ? -7.297 7.699 -2.487 1.00 98.25 100 VAL A O 1
ATOM 789 N N . ARG A 1 101 ? -5.314 7.895 -1.448 1.00 98.25 101 ARG A N 1
ATOM 790 C CA . ARG A 1 101 ? -4.558 8.472 -2.572 1.00 98.25 101 ARG A CA 1
ATOM 791 C C . ARG A 1 101 ? -3.452 7.526 -3.042 1.00 98.25 101 ARG A C 1
ATOM 793 O O . ARG A 1 101 ? -2.938 6.735 -2.257 1.00 98.25 101 ARG A O 1
ATOM 800 N N . TYR A 1 102 ? -3.096 7.593 -4.323 1.00 98.06 102 TYR A N 1
ATOM 801 C 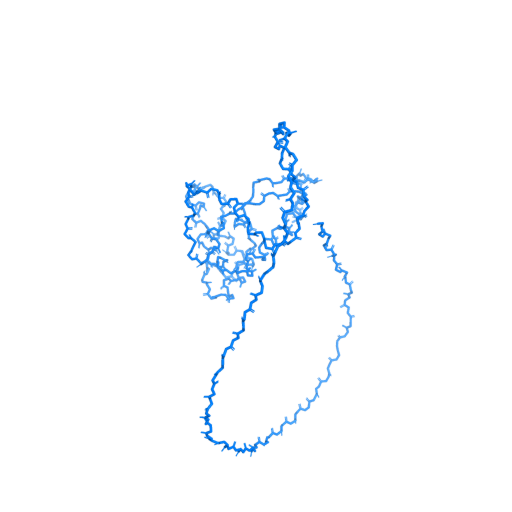CA . TYR A 1 102 ? -1.983 6.849 -4.928 1.00 98.06 102 TYR A CA 1
ATOM 802 C C . TYR A 1 102 ? -1.587 7.481 -6.267 1.00 98.06 102 TYR A C 1
ATOM 804 O O . TYR A 1 102 ? -2.369 8.236 -6.847 1.00 98.06 102 TYR A O 1
ATOM 812 N N . SER A 1 103 ? -0.401 7.151 -6.786 1.00 95.19 103 SER A N 1
ATOM 813 C CA . SER A 1 103 ? -0.027 7.526 -8.157 1.00 95.19 103 SER A CA 1
ATOM 814 C C . SER A 1 103 ? -0.361 6.390 -9.135 1.00 95.19 103 SER A C 1
ATOM 816 O O . SER A 1 103 ? 0.295 5.346 -9.090 1.00 95.19 103 SER A O 1
ATOM 818 N N . PRO A 1 104 ? -1.333 6.550 -10.059 1.00 93.62 104 PRO A N 1
ATOM 819 C CA . PRO A 1 104 ? -1.662 5.498 -11.024 1.00 93.62 104 PRO A CA 1
ATOM 820 C C . PRO A 1 104 ? -0.495 5.196 -11.974 1.00 93.62 104 PRO A C 1
ATOM 822 O O . PRO A 1 104 ? -0.335 4.054 -12.401 1.00 93.62 104 PRO A O 1
ATOM 825 N N . HIS A 1 105 ? 0.365 6.184 -12.244 1.00 91.06 105 HIS A N 1
ATOM 826 C CA . HIS A 1 105 ? 1.564 6.024 -13.067 1.00 91.06 105 HIS A CA 1
ATOM 827 C C . HIS A 1 105 ? 2.586 5.058 -12.442 1.00 91.06 105 HIS A C 1
ATOM 829 O O . HIS A 1 105 ? 3.198 4.286 -13.171 1.00 91.06 105 HIS A O 1
ATOM 835 N N . LEU A 1 106 ? 2.727 5.038 -11.107 1.00 93.69 106 LEU A N 1
ATOM 836 C CA . LEU A 1 106 ? 3.662 4.140 -10.405 1.00 93.69 106 LEU A CA 1
ATOM 837 C C . LEU A 1 106 ? 3.163 2.687 -10.309 1.00 93.69 106 LEU A C 1
ATOM 839 O O . LEU A 1 106 ? 3.949 1.781 -10.041 1.00 93.69 106 LEU A O 1
ATOM 843 N N . LEU A 1 107 ? 1.865 2.449 -10.528 1.00 94.69 107 LEU A N 1
ATOM 844 C CA . LEU A 1 107 ? 1.273 1.105 -10.555 1.00 94.69 107 LEU A CA 1
ATOM 845 C C . LEU A 1 107 ? 1.077 0.562 -11.982 1.00 94.69 107 LEU A C 1
ATOM 847 O O . LEU A 1 107 ? 0.791 -0.628 -12.148 1.00 94.69 107 LEU A O 1
ATOM 851 N N . ALA A 1 108 ? 1.241 1.396 -13.010 1.00 91.75 108 ALA A N 1
ATOM 852 C CA . ALA A 1 108 ? 1.163 1.002 -14.411 1.00 91.75 108 ALA A CA 1
ATOM 853 C C . ALA A 1 108 ? 2.447 0.299 -14.900 1.00 91.75 108 ALA A C 1
ATOM 855 O O . ALA A 1 108 ? 3.523 0.432 -14.326 1.00 91.75 108 ALA A O 1
ATOM 856 N N . ASN A 1 109 ? 2.330 -0.455 -15.996 1.00 85.44 109 ASN A N 1
ATOM 857 C CA . ASN A 1 109 ? 3.461 -1.016 -16.753 1.00 85.44 109 ASN A CA 1
ATOM 858 C C . ASN A 1 109 ? 3.335 -0.826 -18.278 1.00 85.44 109 ASN A C 1
ATOM 860 O O . ASN A 1 109 ? 4.230 -1.201 -19.034 1.00 85.44 109 ASN A O 1
ATOM 864 N N . SER A 1 110 ? 2.227 -0.247 -18.741 1.00 66.69 110 SER A N 1
ATOM 865 C CA . SER A 1 110 ? 2.087 0.314 -20.083 1.00 66.69 110 SER A CA 1
ATOM 866 C C . SER A 1 110 ? 2.834 1.644 -20.179 1.00 66.69 110 SER A C 1
ATOM 868 O O . SER A 1 110 ? 2.898 2.378 -19.195 1.00 66.69 110 SER A O 1
ATOM 870 N N . LYS A 1 111 ? 3.322 1.999 -21.373 1.00 59.56 111 LYS A N 1
ATOM 871 C CA . LYS A 1 111 ? 3.837 3.347 -21.656 1.00 59.56 111 LYS A CA 1
ATOM 872 C C . LYS A 1 111 ? 2.687 4.357 -21.576 1.00 59.56 111 LYS A C 1
ATOM 874 O O . LYS A 1 111 ? 1.918 4.489 -22.524 1.00 59.56 111 LYS A O 1
ATOM 879 N N . VAL A 1 112 ? 2.525 4.994 -20.419 1.00 59.06 112 VAL A N 1
ATOM 880 C CA . VAL A 1 112 ? 1.585 6.102 -20.228 1.00 59.06 112 VAL A CA 1
ATOM 881 C C . VAL A 1 112 ? 2.351 7.384 -20.516 1.00 59.06 112 VAL A C 1
ATOM 883 O O . VAL A 1 112 ? 3.058 7.889 -19.647 1.00 59.06 112 VAL A O 1
ATOM 886 N N . GLU A 1 113 ? 2.242 7.879 -21.746 1.00 66.12 113 GLU A N 1
ATOM 887 C CA . GLU A 1 113 ? 2.745 9.211 -22.080 1.00 66.12 113 GLU A CA 1
ATOM 888 C C . GLU A 1 113 ? 1.959 10.258 -21.265 1.00 66.12 113 GLU A C 1
ATOM 890 O O . GLU A 1 113 ? 0.723 10.181 -21.229 1.00 66.12 113 GLU A O 1
ATOM 895 N N . PRO A 1 114 ? 2.620 11.217 -20.589 1.00 64.69 114 PRO A N 1
ATOM 896 C CA . PRO A 1 114 ? 1.927 12.240 -19.815 1.00 64.69 114 PRO A CA 1
ATOM 897 C C . PRO A 1 114 ? 0.978 13.063 -20.689 1.00 64.69 114 PRO A C 1
ATOM 899 O O . PRO A 1 114 ? 1.379 13.616 -21.714 1.00 64.69 114 PRO A O 1
ATOM 902 N N . ILE A 1 115 ? -0.280 13.180 -20.261 1.00 70.50 115 ILE A N 1
ATOM 903 C CA . ILE A 1 115 ? -1.272 14.014 -20.945 1.00 70.50 115 ILE A CA 1
ATOM 904 C C . ILE A 1 115 ? -0.824 15.487 -20.849 1.00 70.50 115 ILE A C 1
ATOM 906 O O . ILE A 1 115 ? -0.585 15.960 -19.733 1.00 70.50 115 ILE A O 1
ATOM 910 N N . PRO A 1 116 ? -0.702 16.234 -21.965 1.00 74.25 116 PRO A N 1
ATOM 911 C CA . PRO A 1 116 ? -0.251 17.622 -21.923 1.00 74.25 116 PRO A CA 1
ATOM 912 C C . PRO A 1 116 ? -1.205 18.528 -21.138 1.00 74.25 116 PRO A C 1
ATOM 914 O O . PRO A 1 116 ? -2.407 18.558 -21.402 1.00 74.25 116 PRO A O 1
ATOM 917 N N . TRP A 1 117 ? -0.655 19.341 -20.229 1.00 74.50 117 TRP A N 1
ATOM 918 C CA . TRP A 1 117 ? -1.404 20.330 -19.434 1.00 74.50 117 TRP A CA 1
ATOM 919 C C . TRP A 1 117 ? -2.186 21.353 -20.276 1.00 74.50 117 TRP A C 1
ATOM 921 O O . TRP A 1 117 ? -3.124 21.965 -19.778 1.00 74.50 117 TRP A O 1
ATOM 931 N N . ASN A 1 118 ? -1.796 21.548 -21.537 1.00 80.56 118 ASN A N 1
ATOM 932 C CA . ASN A 1 118 ? -2.385 22.489 -22.488 1.00 80.56 118 ASN A CA 1
ATOM 933 C C . ASN A 1 118 ? -3.254 21.812 -23.568 1.00 80.56 118 ASN A C 1
ATOM 935 O O . ASN A 1 118 ? -3.464 22.397 -24.632 1.00 80.56 118 ASN A O 1
ATOM 939 N N . GLN A 1 119 ? -3.731 20.584 -23.337 1.00 77.19 119 GLN A N 1
ATOM 940 C CA . GLN A 1 119 ? -4.701 19.947 -24.232 1.00 77.19 119 GLN A CA 1
ATOM 941 C C . GLN A 1 119 ? -6.000 20.769 -24.332 1.00 77.19 119 GLN A C 1
ATOM 943 O O . GLN A 1 119 ? -6.445 21.372 -23.356 1.00 77.19 119 GLN A O 1
ATOM 948 N N . ALA A 1 120 ? -6.640 20.759 -25.502 1.00 73.06 120 ALA A N 1
ATOM 949 C CA . ALA A 1 120 ? -7.978 21.323 -25.653 1.00 73.06 120 ALA A CA 1
ATOM 950 C C . ALA A 1 120 ? -9.022 20.421 -24.971 1.00 73.06 120 ALA A C 1
ATOM 952 O O . ALA A 1 120 ? -8.954 19.196 -25.087 1.00 73.06 120 ALA A O 1
ATOM 953 N N . GLU A 1 121 ? -10.015 21.014 -24.304 1.00 63.88 121 GLU A N 1
ATOM 954 C CA . GLU A 1 121 ? -11.123 20.264 -23.708 1.00 63.88 121 GLU A CA 1
ATOM 955 C C . GLU A 1 121 ? -12.003 19.629 -24.794 1.00 63.88 121 GLU A C 1
ATOM 957 O O . GLU A 1 121 ? -12.880 20.264 -25.385 1.00 63.88 121 GLU A O 1
ATOM 962 N N . LEU A 1 122 ? -11.787 18.339 -25.051 1.00 51.41 122 LEU A N 1
ATOM 963 C CA . LEU A 1 122 ? -12.623 17.543 -25.944 1.00 51.41 122 LEU A CA 1
ATOM 964 C C . LEU A 1 122 ? -13.959 17.185 -25.271 1.00 51.41 122 LEU A C 1
ATOM 966 O O . LEU A 1 122 ? -14.233 16.027 -24.964 1.00 51.41 122 LEU A O 1
ATOM 970 N N . TRP A 1 123 ? -14.851 18.176 -25.147 1.00 48.75 123 TRP A N 1
ATOM 971 C CA . TRP A 1 123 ? -16.283 17.978 -24.849 1.00 48.75 123 TRP A CA 1
ATOM 972 C C . TRP A 1 123 ? -17.032 17.212 -25.970 1.00 48.75 123 TRP A C 1
ATOM 974 O O . TRP A 1 123 ? -18.249 17.038 -25.938 1.00 48.75 123 TRP A O 1
ATOM 984 N N . THR A 1 124 ? -16.323 16.691 -26.974 1.00 43.84 124 THR A N 1
ATOM 985 C CA . THR A 1 124 ? -16.839 15.741 -27.965 1.00 43.84 124 THR A CA 1
ATOM 986 C C . THR A 1 124 ? -17.091 14.363 -27.340 1.00 43.84 124 THR A C 1
ATOM 988 O O . THR A 1 124 ? -16.478 13.367 -27.724 1.00 43.84 124 THR A O 1
ATOM 991 N N . TYR A 1 125 ? -18.031 14.303 -26.393 1.00 42.91 125 TYR A N 1
ATOM 992 C CA . TYR A 1 125 ? -18.712 13.076 -25.996 1.00 42.91 125 TYR A CA 1
ATOM 993 C C . TYR A 1 125 ? -19.262 12.415 -27.264 1.00 42.91 125 TYR A C 1
ATOM 995 O O . TYR A 1 125 ? -20.118 12.983 -27.951 1.00 42.91 125 TYR A O 1
ATOM 1003 N N . SER A 1 126 ? -18.748 11.235 -27.613 1.00 47.28 126 SER A N 1
ATOM 1004 C CA . SER A 1 126 ? -19.239 10.483 -28.764 1.00 47.28 126 SER A CA 1
ATOM 1005 C C . SER A 1 126 ? -20.686 10.074 -28.495 1.00 47.28 126 SER A C 1
ATOM 1007 O O . SER A 1 126 ? -20.967 9.205 -27.671 1.00 47.28 126 SER A O 1
ATOM 1009 N N . ARG A 1 127 ? -21.622 10.743 -29.180 1.00 41.84 127 ARG A N 1
ATOM 1010 C CA . ARG A 1 127 ? -23.082 10.604 -29.034 1.00 41.84 127 ARG A CA 1
ATOM 1011 C C . ARG A 1 127 ? -23.575 9.270 -29.619 1.00 41.84 127 ARG A C 1
ATOM 1013 O O . ARG A 1 127 ? -24.320 9.234 -30.591 1.00 41.84 127 ARG A O 1
ATOM 1020 N N . GLN A 1 128 ? -23.090 8.174 -29.039 1.00 42.19 128 GLN A N 1
ATOM 1021 C CA . GLN A 1 128 ? -23.296 6.786 -29.463 1.00 42.19 128 GLN A CA 1
ATOM 1022 C C . GLN A 1 128 ? -24.304 6.041 -28.565 1.00 42.19 128 GLN A C 1
ATOM 1024 O O . GLN A 1 128 ? -24.788 4.972 -28.927 1.00 42.19 128 GLN A O 1
ATOM 1029 N N . SER A 1 129 ? -24.625 6.605 -27.399 1.00 43.19 129 SER A N 1
ATOM 1030 C CA . SER A 1 129 ? -25.636 6.155 -26.440 1.00 43.19 129 SER A CA 1
ATOM 1031 C C . SER A 1 129 ? -26.909 6.999 -26.603 1.00 43.19 129 SER A C 1
ATOM 1033 O O . SER A 1 129 ? -26.948 8.166 -26.221 1.00 43.19 129 SER A O 1
ATOM 1035 N N . GLY A 1 130 ? -27.959 6.416 -27.189 1.00 39.00 130 GLY A N 1
ATOM 1036 C CA . GLY A 1 130 ? -29.194 7.116 -27.574 1.00 39.00 130 GLY A CA 1
ATOM 1037 C C . GLY A 1 130 ? -30.136 7.490 -26.422 1.00 39.00 130 GLY A C 1
ATOM 1038 O O . GLY A 1 130 ? -31.285 7.061 -26.420 1.00 39.00 130 GLY A O 1
ATOM 1039 N N . TRP A 1 131 ? -29.669 8.294 -25.465 1.00 38.75 131 TRP A N 1
ATOM 1040 C CA . TRP A 1 131 ? -30.462 8.845 -24.354 1.00 38.75 131 TRP A CA 1
ATOM 1041 C C . TRP A 1 131 ? -30.703 10.355 -24.523 1.00 38.75 131 TRP A C 1
ATOM 1043 O O . TRP A 1 131 ? -30.458 11.153 -23.622 1.00 38.75 131 TRP A O 1
ATOM 1053 N N . ASP A 1 132 ? -31.181 10.753 -25.704 1.00 40.09 132 ASP A N 1
ATOM 1054 C CA . ASP A 1 132 ? -31.561 12.136 -26.005 1.00 40.09 132 ASP A CA 1
ATOM 1055 C C . ASP A 1 132 ? -32.915 12.502 -25.361 1.00 40.09 132 ASP A C 1
ATOM 1057 O O . ASP A 1 132 ? -33.977 12.307 -25.956 1.00 40.09 132 ASP A O 1
ATOM 1061 N N . THR A 1 133 ? -32.895 13.095 -24.163 1.00 45.22 133 THR A N 1
ATOM 1062 C CA . THR A 1 133 ? -34.016 13.910 -23.659 1.00 45.22 133 THR A CA 1
ATOM 1063 C C . THR A 1 133 ? -33.786 15.377 -24.031 1.00 45.22 133 THR A C 1
ATOM 1065 O O . THR A 1 133 ? -32.739 15.960 -23.755 1.00 45.22 133 THR A O 1
ATOM 1068 N N . ALA A 1 134 ? -34.746 15.979 -24.735 1.00 47.91 134 ALA A N 1
ATOM 1069 C CA . ALA A 1 134 ? -34.512 17.227 -25.457 1.00 47.91 134 ALA A CA 1
ATOM 1070 C C . ALA A 1 134 ? -34.331 18.457 -24.546 1.00 47.91 134 ALA A C 1
ATOM 1072 O O . ALA A 1 134 ? -35.263 18.888 -23.870 1.00 47.91 134 ALA A O 1
ATOM 1073 N N . THR A 1 135 ? -33.169 19.108 -24.643 1.00 43.94 135 THR A N 1
ATOM 1074 C CA . THR A 1 135 ? -32.922 20.469 -24.144 1.00 43.94 135 THR A CA 1
ATOM 1075 C C . THR A 1 135 ? -32.730 21.434 -25.315 1.00 43.94 135 THR A C 1
ATOM 1077 O O . THR A 1 135 ? -31.647 21.588 -25.873 1.00 43.94 135 THR A O 1
ATOM 1080 N N . THR A 1 136 ? -33.809 22.109 -25.720 1.00 38.78 136 THR A N 1
ATOM 1081 C CA . THR A 1 136 ? -33.753 23.166 -26.743 1.00 38.78 136 THR A CA 1
ATOM 1082 C C . THR A 1 136 ? -33.035 24.412 -26.205 1.00 38.78 136 THR A C 1
ATOM 1084 O O . THR A 1 136 ? -33.521 24.991 -25.228 1.00 38.78 136 THR A O 1
ATOM 1087 N N . PRO A 1 137 ? -31.946 24.893 -26.839 1.00 38.81 137 PRO A N 1
ATOM 1088 C CA . PRO A 1 137 ? -31.311 26.152 -26.455 1.00 38.81 137 PRO A CA 1
ATOM 1089 C C . PRO A 1 137 ? -32.263 27.336 -26.646 1.00 38.81 137 PRO A C 1
ATOM 1091 O O . PRO A 1 137 ? -33.016 27.380 -27.623 1.00 38.81 137 PRO A O 1
ATOM 1094 N N . TRP A 1 138 ? -32.201 28.318 -25.747 1.00 37.47 138 TRP A N 1
ATOM 1095 C CA . TRP A 1 138 ? -33.101 29.476 -25.728 1.00 37.47 138 TRP A CA 1
ATOM 1096 C C . TRP A 1 138 ? -32.748 30.493 -26.828 1.00 37.47 138 TRP A C 1
ATOM 1098 O O . TRP A 1 138 ? -32.252 31.586 -26.561 1.00 37.47 138 TRP A O 1
ATOM 1108 N N . LYS A 1 139 ? -32.978 30.139 -28.097 1.00 39.19 139 LYS A N 1
ATOM 1109 C CA . LYS A 1 139 ? -32.798 31.080 -29.208 1.00 39.19 139 LYS A CA 1
ATOM 1110 C C . LYS A 1 139 ? -33.846 32.190 -29.126 1.00 39.19 139 LYS A C 1
ATOM 1112 O O . LYS A 1 139 ? -35.048 31.930 -29.200 1.00 39.19 139 LYS A O 1
ATOM 1117 N N . THR A 1 140 ? -33.370 33.428 -29.022 1.00 45.91 140 THR A N 1
ATOM 1118 C CA . THR A 1 140 ? -34.167 34.642 -29.213 1.00 45.91 140 THR A CA 1
ATOM 1119 C C . THR A 1 140 ? -34.931 34.554 -30.534 1.00 45.91 140 THR A C 1
ATOM 1121 O O . THR A 1 140 ? -34.362 34.218 -31.572 1.00 45.91 140 THR A O 1
ATOM 1124 N N . ARG A 1 141 ? -36.245 34.799 -30.493 1.00 36.50 141 ARG A N 1
ATOM 1125 C CA . ARG A 1 141 ? -37.133 34.639 -31.654 1.00 36.50 141 ARG A CA 1
ATOM 1126 C C . ARG A 1 141 ? -37.071 35.899 -32.527 1.00 36.50 141 ARG A C 1
ATOM 1128 O O . ARG A 1 141 ? -37.489 36.951 -32.042 1.00 36.50 141 ARG A O 1
ATOM 1135 N N . PRO A 1 142 ? -36.637 35.829 -33.799 1.00 37.06 142 PRO A N 1
ATOM 1136 C CA . PRO A 1 142 ? -36.925 36.887 -34.758 1.00 37.06 142 PRO A CA 1
ATOM 1137 C C . PRO A 1 142 ? -38.440 36.974 -34.981 1.00 37.06 142 PRO A C 1
ATOM 1139 O O . PRO A 1 142 ? -39.146 35.963 -34.919 1.00 37.06 142 PRO A O 1
ATOM 1142 N N . PHE A 1 143 ? -38.943 38.177 -35.240 1.00 29.88 143 PHE A N 1
ATOM 1143 C CA . PHE A 1 143 ? -40.359 38.400 -35.519 1.00 29.88 143 PHE A CA 1
ATOM 1144 C C . PHE A 1 143 ? -40.716 37.790 -36.886 1.00 29.88 143 PHE A C 1
ATOM 1146 O O . PHE A 1 143 ? -40.065 38.097 -37.882 1.00 29.88 143 PHE A O 1
ATOM 1153 N N . ILE A 1 144 ? -41.716 36.903 -36.943 1.00 34.69 144 ILE A N 1
ATOM 1154 C CA . ILE A 1 144 ? -42.068 36.192 -38.183 1.00 34.69 144 ILE A CA 1
ATOM 1155 C C . ILE A 1 144 ? -43.126 36.979 -38.956 1.00 34.69 144 ILE A C 1
ATOM 1157 O O . ILE A 1 144 ? -44.279 37.062 -38.537 1.00 34.69 144 ILE A O 1
ATOM 1161 N N . THR A 1 145 ? -42.756 37.450 -40.143 1.00 36.06 145 THR A N 1
ATOM 1162 C CA . THR A 1 145 ? -43.680 37.780 -41.234 1.00 36.06 145 THR A CA 1
ATOM 1163 C C . THR A 1 145 ? -43.249 37.015 -42.489 1.00 36.06 145 THR A C 1
ATOM 1165 O O . THR A 1 145 ? -42.058 36.848 -42.741 1.00 36.06 145 THR A O 1
ATOM 1168 N N . GLY A 1 146 ? -44.214 36.502 -43.261 1.00 29.56 146 GLY A N 1
ATOM 1169 C CA . GLY A 1 146 ? -43.954 35.728 -44.486 1.00 29.56 146 GLY A CA 1
ATOM 1170 C C . GLY A 1 146 ? -44.597 34.338 -44.486 1.00 29.56 146 GLY A C 1
ATOM 1171 O O . GLY A 1 146 ? -44.075 33.390 -43.906 1.00 29.56 146 GLY A O 1
ATOM 1172 N N . CYS A 1 147 ? -45.731 34.204 -45.177 1.00 32.69 147 CYS A N 1
ATOM 1173 C CA . CYS A 1 147 ? -46.352 32.911 -45.471 1.00 32.69 147 CYS A CA 1
ATOM 1174 C C . CYS A 1 147 ? -45.757 32.330 -46.769 1.00 32.69 147 CYS A C 1
ATOM 1176 O O . CYS A 1 147 ? -45.691 33.034 -47.775 1.00 32.69 147 CYS A O 1
ATOM 1178 N N . GLY A 1 148 ? -45.358 31.053 -46.770 1.00 32.00 148 GLY A N 1
ATOM 1179 C CA . GLY A 1 148 ? -44.765 30.367 -47.929 1.00 32.00 148 GLY A CA 1
ATOM 1180 C C . GLY A 1 148 ? -45.139 28.881 -47.976 1.00 32.00 148 GLY A C 1
ATOM 1181 O O . GLY A 1 148 ? -45.366 28.260 -46.940 1.00 32.00 148 GLY A O 1
ATOM 1182 N N . ARG A 1 149 ? -45.260 28.304 -49.181 1.00 33.62 149 ARG A N 1
ATOM 1183 C CA . ARG A 1 149 ? -45.890 26.988 -49.424 1.00 33.62 149 ARG A CA 1
ATOM 1184 C C . ARG A 1 149 ? -44.945 25.955 -50.057 1.00 33.62 149 ARG A C 1
ATOM 1186 O O . ARG A 1 149 ? -44.500 26.179 -51.176 1.00 33.62 149 ARG A O 1
ATOM 1193 N N . LYS A 1 150 ? -44.912 24.746 -49.463 1.00 33.09 150 LYS A N 1
ATOM 1194 C CA . LYS A 1 150 ? -44.545 23.448 -50.096 1.00 33.09 150 LYS A CA 1
ATOM 1195 C C . LYS A 1 150 ? -43.065 23.380 -50.581 1.00 33.09 150 LYS A C 1
ATOM 1197 O O . LYS A 1 150 ? -42.353 24.362 -50.466 1.00 33.09 150 LYS A O 1
ATOM 1202 N N . THR A 1 151 ? -42.484 22.266 -51.049 1.00 30.89 151 THR A N 1
ATOM 1203 C CA . THR A 1 151 ? -42.950 20.896 -51.384 1.00 30.89 151 THR A CA 1
ATOM 1204 C C . THR A 1 151 ? -41.983 19.831 -50.831 1.00 30.89 151 THR A C 1
ATOM 1206 O O . THR A 1 151 ? -40.826 20.135 -50.559 1.00 30.89 151 THR A O 1
ATOM 1209 N N . CYS A 1 152 ? -42.434 18.576 -50.717 1.00 29.45 152 CYS A N 1
ATOM 1210 C CA . CYS A 1 152 ? -41.558 17.414 -50.512 1.00 29.45 152 CYS A CA 1
ATOM 1211 C C . CYS A 1 152 ? -41.236 16.747 -51.862 1.00 29.45 152 CYS A C 1
ATOM 1213 O O . CYS A 1 152 ? -42.142 16.595 -52.682 1.00 29.45 152 CYS A O 1
ATOM 1215 N N . THR A 1 153 ? -40.005 16.270 -52.064 1.00 33.03 153 THR A N 1
ATOM 1216 C CA . THR A 1 153 ? -39.626 15.405 -53.200 1.00 33.03 153 THR A CA 1
ATOM 1217 C C . THR A 1 153 ? -38.624 14.327 -52.774 1.00 33.03 153 THR A C 1
ATOM 1219 O O . THR A 1 153 ? -37.780 14.542 -51.910 1.00 33.03 153 THR A O 1
ATOM 1222 N N . SER A 1 154 ? -38.739 13.140 -53.373 1.00 35.09 154 SER A N 1
ATOM 1223 C CA . SER A 1 154 ? -37.989 11.924 -53.025 1.00 35.09 154 SER A CA 1
ATOM 1224 C C . SER A 1 154 ? -37.063 11.451 -54.152 1.00 35.09 154 SER A C 1
ATOM 1226 O O . SER A 1 154 ? -37.443 11.544 -55.318 1.00 35.09 154 SER A O 1
ATOM 1228 N N . ARG A 1 155 ? -35.924 10.839 -53.797 1.00 34.09 155 ARG A N 1
ATOM 1229 C CA . ARG A 1 155 ? -35.096 9.894 -54.591 1.00 34.09 155 ARG A CA 1
ATOM 1230 C C . ARG A 1 155 ? -34.229 9.112 -53.582 1.00 34.09 155 ARG A C 1
ATOM 1232 O O . ARG A 1 155 ? -33.625 9.753 -52.735 1.00 34.09 155 ARG A O 1
ATOM 1239 N N . SER A 1 156 ? -34.288 7.784 -53.421 1.00 31.70 156 SER A N 1
ATOM 1240 C CA . SER A 1 156 ? -34.166 6.629 -54.344 1.00 31.70 156 SER A CA 1
ATOM 1241 C C . SER A 1 156 ? -32.709 6.250 -54.657 1.00 31.70 156 SER A C 1
ATOM 1243 O O . SER A 1 156 ? -31.988 7.039 -55.262 1.00 31.70 156 SER A O 1
ATOM 1245 N N . ALA A 1 157 ? -32.309 5.029 -54.289 1.00 36.81 157 ALA A N 1
ATOM 1246 C CA . ALA A 1 157 ? -30.975 4.455 -54.506 1.00 36.81 157 ALA A CA 1
ATOM 1247 C C . ALA A 1 157 ? -30.940 3.461 -55.691 1.00 36.81 157 ALA A C 1
ATOM 1249 O O . ALA A 1 157 ? -31.999 3.039 -56.158 1.00 36.81 157 ALA A O 1
ATOM 1250 N N . PRO A 1 158 ? -29.743 3.024 -56.124 1.00 43.22 158 PRO A N 1
ATOM 1251 C CA . PRO A 1 158 ? -29.539 1.724 -56.768 1.00 43.22 158 PRO A CA 1
ATOM 1252 C C . PRO A 1 158 ? -28.532 0.822 -56.010 1.00 43.22 158 PRO A C 1
ATOM 1254 O O . PRO A 1 158 ? -27.886 1.254 -55.057 1.00 43.22 158 PRO A O 1
ATOM 1257 N N . GLY A 1 159 ? -28.446 -0.452 -56.416 1.00 31.30 159 GLY A N 1
ATOM 1258 C CA . GLY A 1 159 ? -27.759 -1.540 -55.696 1.00 31.30 159 GLY A CA 1
ATOM 1259 C C . GLY A 1 159 ? -26.416 -2.037 -56.286 1.00 31.30 159 GLY A C 1
ATOM 1260 O O . GLY A 1 159 ? -25.773 -1.313 -57.044 1.00 31.30 159 GLY A O 1
ATOM 1261 N N . PRO A 1 160 ? -25.970 -3.259 -55.907 1.00 56.41 160 PRO A N 1
ATOM 1262 C CA . PRO A 1 160 ? -24.591 -3.746 -56.085 1.00 56.41 160 PRO A CA 1
ATOM 1263 C C . PRO A 1 160 ? -24.367 -4.662 -57.310 1.00 56.41 160 PRO A C 1
ATOM 1265 O O . PRO A 1 160 ? -25.310 -5.062 -57.987 1.00 56.41 160 PRO A O 1
ATOM 1268 N N . ALA A 1 161 ? -23.109 -5.074 -57.527 1.00 35.41 161 ALA A N 1
ATOM 1269 C CA . ALA A 1 161 ? -22.695 -6.103 -58.492 1.00 35.41 161 ALA A CA 1
ATOM 1270 C C . ALA A 1 161 ? -21.730 -7.136 -57.860 1.00 35.41 161 ALA A C 1
ATOM 1272 O O . ALA A 1 161 ? -21.086 -6.855 -56.850 1.00 35.41 161 ALA A O 1
ATOM 1273 N N . THR A 1 162 ? -21.644 -8.337 -58.444 1.00 34.34 162 THR A N 1
ATOM 1274 C CA . THR A 1 162 ? -20.950 -9.531 -57.907 1.00 34.34 162 THR A CA 1
ATOM 1275 C C . THR A 1 162 ? -19.933 -10.126 -58.893 1.00 34.34 162 THR A C 1
ATOM 1277 O O . THR A 1 162 ? -19.975 -9.837 -60.086 1.00 34.34 162 THR A O 1
ATOM 1280 N N . SER A 1 163 ? -19.032 -10.994 -58.410 1.00 33.94 163 SER A N 1
ATOM 1281 C CA . SER A 1 163 ? -18.250 -11.935 -59.239 1.00 33.94 163 SER A CA 1
ATOM 1282 C C . SER A 1 163 ? -17.885 -13.221 -58.459 1.00 33.94 163 SER A C 1
ATOM 1284 O O . SER A 1 163 ? -18.187 -13.332 -57.271 1.00 33.94 163 SER A O 1
ATOM 1286 N N . LEU A 1 164 ? -17.333 -14.225 -59.154 1.00 32.47 164 LEU A N 1
ATOM 1287 C CA . LEU A 1 164 ? -17.301 -15.668 -58.818 1.00 32.47 164 LEU A CA 1
ATOM 1288 C C . LEU A 1 164 ? -15.849 -16.214 -59.007 1.00 32.47 164 LEU A C 1
ATOM 1290 O O . LEU A 1 164 ? -15.155 -15.695 -59.874 1.00 32.47 164 LEU A O 1
ATOM 1294 N N . VAL A 1 165 ? -15.257 -17.058 -58.125 1.00 35.34 165 VAL A N 1
ATOM 1295 C CA . VAL A 1 165 ? -15.287 -18.565 -58.070 1.00 35.34 165 VAL A CA 1
ATOM 1296 C C . VAL A 1 165 ? -14.609 -19.224 -59.314 1.00 35.34 165 VAL A C 1
ATOM 1298 O O . VAL A 1 165 ? -14.801 -18.642 -60.377 1.00 35.34 165 VAL A O 1
ATOM 1301 N N . PRO A 1 166 ? -13.858 -20.381 -59.297 1.00 49.12 166 PRO A N 1
ATOM 1302 C CA . PRO A 1 166 ? -13.781 -21.523 -58.334 1.00 49.12 166 PRO A CA 1
ATOM 1303 C C . PRO A 1 166 ? -12.371 -22.140 -57.998 1.00 49.12 166 PRO A C 1
ATOM 1305 O O . PRO A 1 166 ? -11.354 -21.751 -58.557 1.00 49.12 166 PRO A O 1
ATOM 1308 N N . GLY A 1 167 ? -12.346 -23.213 -57.171 1.00 30.48 167 GLY A N 1
ATOM 1309 C CA . GLY A 1 167 ? -11.347 -24.324 -57.212 1.00 30.48 167 GLY A CA 1
ATOM 1310 C C . GLY A 1 167 ? -10.750 -24.751 -55.840 1.00 30.48 167 GLY A C 1
ATOM 1311 O O . GLY A 1 167 ? -10.045 -23.956 -55.242 1.00 30.48 167 GLY A O 1
ATOM 1312 N N . SER A 1 168 ? -11.052 -25.892 -55.177 1.00 32.22 168 SER A N 1
ATOM 1313 C CA . SER A 1 168 ? -10.897 -27.340 -55.522 1.00 32.22 168 SER A CA 1
ATOM 1314 C C . SER A 1 168 ? -9.422 -27.816 -55.481 1.00 32.22 168 SER A C 1
ATOM 1316 O O . SER A 1 168 ? -8.626 -27.165 -56.142 1.00 32.22 168 SER A O 1
ATOM 1318 N N . ARG A 1 169 ? -8.930 -28.902 -54.834 1.00 35.38 169 ARG A N 1
ATOM 1319 C CA . ARG A 1 169 ? -9.397 -30.157 -54.139 1.00 35.38 169 ARG A CA 1
ATOM 1320 C C . ARG A 1 169 ? -8.187 -30.706 -53.286 1.00 35.38 169 ARG A C 1
ATOM 1322 O O . ARG A 1 169 ? -7.114 -30.144 -53.439 1.00 35.38 169 ARG A O 1
ATOM 1329 N N . THR A 1 170 ? -8.153 -31.749 -52.420 1.00 33.31 170 THR A N 1
ATOM 1330 C CA . THR A 1 170 ? -9.095 -32.743 -51.816 1.00 33.31 170 THR A CA 1
ATOM 1331 C C . THR A 1 170 ? -8.483 -33.463 -50.576 1.00 33.31 170 THR A C 1
ATOM 1333 O O . THR A 1 170 ? -7.322 -33.842 -50.621 1.00 33.31 170 THR A O 1
ATOM 1336 N N . ARG A 1 171 ? -9.320 -33.786 -49.566 1.00 32.66 171 ARG A N 1
ATOM 1337 C CA . ARG A 1 171 ? -9.467 -35.078 -48.819 1.00 32.66 171 ARG A CA 1
ATOM 1338 C C . ARG A 1 171 ? -8.241 -35.928 -48.378 1.00 32.66 171 ARG A C 1
ATOM 1340 O O . ARG A 1 171 ? -7.598 -36.553 -49.211 1.00 32.66 171 ARG A O 1
ATOM 1347 N N . SER A 1 172 ? -8.151 -36.222 -47.070 1.00 32.34 172 SER A N 1
ATOM 1348 C CA . SER A 1 172 ? -7.782 -37.563 -46.550 1.00 32.34 172 SER A CA 1
ATOM 1349 C C . SER A 1 172 ? -8.370 -37.825 -45.146 1.00 32.34 172 SER A C 1
ATOM 1351 O O . SER A 1 172 ? -8.763 -36.888 -44.456 1.00 32.34 172 SER A O 1
ATOM 1353 N N . MET A 1 173 ? -8.453 -39.095 -44.740 1.00 32.22 173 MET A N 1
ATOM 1354 C CA . MET A 1 173 ? -8.883 -39.586 -43.419 1.00 32.22 173 MET A CA 1
ATOM 1355 C C . MET A 1 173 ? -7.828 -40.560 -42.886 1.00 32.22 173 MET A C 1
ATOM 1357 O O . MET A 1 173 ? -7.274 -41.301 -43.693 1.00 32.22 173 MET A O 1
ATOM 1361 N N . GLN A 1 174 ? -7.675 -40.681 -41.561 1.00 34.34 174 GLN A N 1
ATOM 1362 C CA . GLN A 1 174 ? -7.676 -41.984 -40.868 1.00 34.34 174 GLN A CA 1
ATOM 1363 C C . GLN A 1 174 ? -7.661 -41.834 -39.338 1.00 34.34 174 GLN A C 1
ATOM 1365 O O . GLN A 1 174 ? -7.359 -40.777 -38.793 1.00 34.34 174 GLN A O 1
ATOM 1370 N N . SER A 1 175 ? -8.037 -42.916 -38.661 1.00 31.03 175 SER A N 1
ATOM 1371 C CA . SER A 1 175 ? -8.122 -43.079 -37.206 1.00 31.03 175 SER A CA 1
ATOM 1372 C C . SER A 1 175 ? -7.297 -44.289 -36.771 1.00 31.03 175 SER A C 1
ATOM 1374 O O . SER A 1 175 ? -7.182 -45.205 -37.573 1.00 31.03 175 SER A O 1
ATOM 1376 N N . PHE A 1 176 ? -6.832 -44.340 -35.518 1.00 29.81 176 PHE A N 1
ATOM 1377 C CA . PHE A 1 176 ? -6.800 -45.510 -34.603 1.00 29.81 176 PHE A CA 1
ATOM 1378 C C . PHE A 1 176 ? -5.844 -45.224 -33.426 1.00 29.81 176 PHE A C 1
ATOM 1380 O O . PHE A 1 176 ? -4.937 -44.409 -33.563 1.00 29.81 176 PHE A O 1
ATOM 1387 N N . GLY A 1 177 ? -6.027 -45.891 -32.275 1.00 28.89 177 GLY A N 1
ATOM 1388 C CA . GLY A 1 177 ? -5.048 -45.828 -31.172 1.00 28.89 177 GLY A CA 1
ATOM 1389 C C . GLY A 1 177 ? -5.616 -45.833 -29.751 1.00 28.89 177 GLY A C 1
ATOM 1390 O O . GLY A 1 177 ? -5.315 -44.941 -28.964 1.00 28.89 177 GLY A O 1
ATOM 1391 N N . SER A 1 178 ? -6.434 -46.822 -29.384 1.00 29.22 178 SER A N 1
ATOM 1392 C CA . SER A 1 178 ? -6.896 -46.971 -27.997 1.00 29.22 178 SER A CA 1
ATOM 1393 C C . SER A 1 178 ? -5.765 -47.392 -27.052 1.00 29.22 178 SER A C 1
ATOM 1395 O O . SER A 1 178 ? -5.042 -48.342 -27.346 1.00 29.22 178 SER A O 1
ATOM 1397 N N . LYS A 1 179 ? -5.724 -46.821 -25.842 1.00 32.41 179 LYS A N 1
ATOM 1398 C CA . LYS A 1 179 ? -5.354 -47.579 -24.634 1.00 32.41 179 LYS A CA 1
ATOM 1399 C C . LYS A 1 179 ? -6.078 -47.030 -23.407 1.00 32.41 179 LYS A C 1
ATOM 1401 O O . LYS A 1 179 ? -6.093 -45.830 -23.161 1.00 32.41 179 LYS A O 1
ATOM 1406 N N . MET A 1 180 ? -6.717 -47.935 -22.673 1.00 29.53 180 MET A N 1
ATOM 1407 C CA . MET A 1 180 ? -7.514 -47.659 -21.481 1.00 29.53 180 MET A CA 1
ATOM 1408 C C . MET A 1 180 ? -6.802 -48.292 -20.285 1.00 29.53 180 MET A C 1
ATOM 1410 O O . MET A 1 180 ? -6.545 -49.494 -20.305 1.00 29.53 180 MET A O 1
ATOM 1414 N N . THR A 1 181 ? -6.535 -47.514 -19.235 1.00 34.72 181 THR A N 1
ATOM 1415 C CA . THR A 1 181 ? -5.960 -48.033 -17.985 1.00 34.72 181 THR A CA 1
ATOM 1416 C C . THR A 1 181 ? -6.828 -47.586 -16.814 1.00 34.72 181 THR A C 1
ATOM 1418 O O . THR A 1 181 ? -6.831 -46.421 -16.427 1.00 34.72 181 THR A O 1
ATOM 1421 N N . ARG A 1 182 ? -7.618 -48.518 -16.274 1.00 30.66 182 ARG A N 1
ATOM 1422 C CA . ARG A 1 182 ? -8.511 -48.303 -15.127 1.00 30.66 182 ARG A CA 1
ATOM 1423 C C . ARG A 1 182 ? -7.773 -48.683 -13.843 1.00 30.66 182 ARG A C 1
ATOM 1425 O O . ARG A 1 182 ? -7.472 -49.859 -13.671 1.00 30.66 182 ARG A O 1
ATOM 1432 N N . LEU A 1 183 ? -7.602 -47.749 -12.906 1.00 32.97 183 LEU A N 1
ATOM 1433 C CA . LEU A 1 183 ? -7.256 -48.080 -11.518 1.00 32.97 183 LEU A CA 1
ATOM 1434 C C . LEU A 1 183 ? -8.173 -47.380 -10.505 1.00 32.97 183 LEU A C 1
ATOM 1436 O O . LEU A 1 183 ? -8.105 -46.178 -10.288 1.00 32.97 183 LEU A O 1
ATOM 1440 N N . THR A 1 184 ? -9.034 -48.211 -9.911 1.00 33.28 184 THR A N 1
ATOM 1441 C CA . THR A 1 184 ? -9.519 -48.175 -8.519 1.00 33.28 184 THR A CA 1
ATOM 1442 C C . THR A 1 184 ? -9.774 -46.822 -7.847 1.00 33.28 184 THR A C 1
ATOM 1444 O O . THR A 1 184 ? -8.873 -46.160 -7.339 1.00 33.28 184 THR A O 1
ATOM 1447 N N . THR A 1 185 ? -11.061 -46.535 -7.660 1.00 32.34 185 THR A N 1
ATOM 1448 C CA . THR A 1 185 ? -11.584 -45.650 -6.614 1.00 32.34 185 THR A CA 1
ATOM 1449 C C . THR A 1 185 ? -11.059 -45.998 -5.216 1.00 32.34 185 THR A C 1
ATOM 1451 O O . THR A 1 185 ? -11.105 -47.164 -4.816 1.00 32.34 185 THR A O 1
ATOM 1454 N N . ARG A 1 186 ? -10.763 -44.981 -4.400 1.00 31.23 186 ARG A N 1
ATOM 1455 C CA . ARG A 1 186 ? -10.963 -45.055 -2.945 1.00 31.23 186 ARG A CA 1
ATOM 1456 C C . ARG A 1 186 ? -11.751 -43.835 -2.479 1.00 31.23 186 ARG A C 1
ATOM 1458 O O . ARG A 1 186 ? -11.337 -42.705 -2.707 1.00 31.23 186 ARG A O 1
ATOM 1465 N N . SER A 1 187 ? -12.906 -44.083 -1.868 1.00 31.64 187 SER A N 1
ATOM 1466 C CA . SER A 1 187 ? -13.702 -43.052 -1.208 1.00 31.64 187 SER A CA 1
ATOM 1467 C C . SER A 1 187 ? -13.233 -42.912 0.236 1.00 31.64 187 SER A C 1
ATOM 1469 O O . SER A 1 187 ? -13.146 -43.913 0.944 1.00 31.64 187 SER A O 1
ATOM 1471 N N . THR A 1 188 ? -12.987 -41.677 0.667 1.00 35.62 188 THR A N 1
ATOM 1472 C CA . THR A 1 188 ? -12.928 -41.309 2.083 1.00 35.62 188 THR A CA 1
ATOM 1473 C C . THR A 1 188 ? -13.860 -40.120 2.268 1.00 35.62 188 THR A C 1
ATOM 1475 O O . THR A 1 188 ? -13.629 -39.052 1.705 1.00 35.62 188 THR A O 1
ATOM 1478 N N . GLN A 1 189 ? -14.940 -40.313 3.020 1.00 35.84 189 GLN A N 1
ATOM 1479 C CA . GLN A 1 189 ? -15.833 -39.228 3.412 1.00 35.84 189 GLN A CA 1
ATOM 1480 C C . GLN A 1 189 ? -15.183 -38.409 4.532 1.00 35.84 189 GLN A C 1
ATOM 1482 O O . GLN A 1 189 ? -14.629 -38.986 5.466 1.00 35.84 189 GLN A O 1
ATOM 1487 N N . MET A 1 190 ? -15.327 -37.083 4.497 1.00 32.16 190 MET A N 1
ATOM 1488 C CA . MET A 1 190 ? -15.117 -36.244 5.678 1.00 32.16 190 MET A CA 1
ATOM 1489 C C . MET A 1 190 ? -16.222 -35.184 5.795 1.00 32.16 190 MET A C 1
ATOM 1491 O O . MET A 1 190 ? -16.327 -34.262 4.994 1.00 32.16 190 MET A O 1
ATOM 1495 N N . THR A 1 191 ? -17.091 -35.437 6.775 1.00 34.47 191 THR A N 1
ATOM 1496 C CA . THR A 1 191 ? -17.974 -34.546 7.556 1.00 34.47 191 THR A CA 1
ATOM 1497 C C . THR A 1 191 ? -18.187 -33.083 7.128 1.00 34.47 191 THR A C 1
ATOM 1499 O O . THR A 1 191 ? -17.249 -32.303 7.002 1.00 34.47 191 THR A O 1
ATOM 1502 N N . ARG A 1 192 ? -19.466 -32.672 7.091 1.00 36.50 192 ARG A N 1
ATOM 1503 C CA . ARG A 1 192 ? -19.922 -31.272 6.979 1.00 36.50 192 ARG A CA 1
ATOM 1504 C C . ARG A 1 192 ? -19.657 -30.435 8.245 1.00 36.50 192 ARG A C 1
ATOM 1506 O O . ARG A 1 192 ? -20.114 -30.815 9.319 1.00 36.50 192 ARG A O 1
ATOM 1513 N N . SER A 1 193 ? -19.160 -29.215 8.057 1.00 31.97 193 SER A N 1
ATOM 1514 C CA . SER A 1 193 ? -19.480 -27.986 8.817 1.00 31.97 193 SER A CA 1
ATOM 1515 C C . SER A 1 193 ? -18.891 -26.783 8.052 1.00 31.97 193 SER A C 1
ATOM 1517 O O . SER A 1 193 ? -17.987 -26.970 7.244 1.00 31.97 193 SER A O 1
ATOM 1519 N N . SER A 1 194 ? -19.352 -25.536 8.166 1.00 35.88 194 SER A N 1
ATOM 1520 C CA . SER A 1 194 ? -20.634 -24.973 8.630 1.00 35.88 194 SER A CA 1
ATOM 1521 C C . SER A 1 194 ? -20.886 -23.664 7.854 1.00 35.88 194 SER A C 1
ATOM 1523 O O . SER A 1 194 ? -19.948 -23.071 7.328 1.00 35.88 194 SER A O 1
ATOM 1525 N N . SER A 1 195 ? -22.135 -23.211 7.738 1.00 39.66 195 SER A N 1
ATOM 1526 C CA . SER A 1 195 ? -22.513 -22.088 6.862 1.00 39.66 195 SER A CA 1
ATOM 1527 C C . SER A 1 195 ? -22.303 -20.697 7.476 1.00 39.66 195 SER A C 1
ATOM 1529 O O . SER A 1 195 ? -22.741 -20.447 8.598 1.00 39.66 195 SER A O 1
ATOM 1531 N N . SER A 1 196 ? -21.790 -19.755 6.680 1.00 39.91 196 SER A N 1
ATOM 1532 C CA . SER A 1 196 ? -21.888 -18.304 6.918 1.00 39.91 196 SER A CA 1
ATOM 1533 C C . SER A 1 196 ? -22.423 -17.603 5.656 1.00 39.91 196 SER A C 1
ATOM 1535 O O . SER A 1 196 ? -22.073 -18.028 4.552 1.00 39.91 196 SER A O 1
ATOM 1537 N N . PRO A 1 197 ? -23.291 -16.580 5.774 1.00 43.34 197 PRO A N 1
ATOM 1538 C CA . PRO A 1 197 ? -23.960 -15.970 4.624 1.00 43.34 197 PRO A CA 1
ATOM 1539 C C . PRO A 1 197 ? -23.067 -14.963 3.871 1.00 43.34 197 PRO A C 1
ATOM 1541 O O . PRO A 1 197 ? -22.240 -14.292 4.494 1.00 43.34 197 PRO A O 1
ATOM 1544 N N . PRO A 1 198 ? -23.250 -14.796 2.547 1.00 43.34 198 PRO A N 1
ATOM 1545 C CA . PRO A 1 198 ? -22.585 -13.745 1.785 1.00 43.34 198 PRO A CA 1
ATOM 1546 C C . PRO A 1 198 ? -23.246 -12.379 2.034 1.00 43.34 198 PRO A C 1
ATOM 1548 O O . PRO A 1 198 ? -24.459 -12.225 1.891 1.00 43.34 198 PRO A O 1
ATOM 1551 N N . TRP A 1 199 ? -22.442 -11.362 2.345 1.00 40.25 199 TRP A N 1
ATOM 1552 C CA . TRP A 1 199 ? -22.912 -9.976 2.397 1.00 40.25 199 TRP A CA 1
ATOM 1553 C C . TRP A 1 199 ? -23.106 -9.440 0.977 1.00 40.25 199 TRP A C 1
ATOM 1555 O O . TRP A 1 199 ? -22.165 -9.386 0.185 1.00 40.25 199 TRP A O 1
ATOM 1565 N N . THR A 1 200 ? -24.336 -9.047 0.647 1.00 40.16 200 THR A N 1
ATOM 1566 C CA . THR A 1 200 ? -24.663 -8.478 -0.667 1.00 40.16 200 THR A CA 1
ATOM 1567 C C . THR A 1 200 ? -24.224 -7.015 -0.702 1.00 40.16 200 THR A C 1
ATOM 1569 O O . THR A 1 200 ? -24.677 -6.229 0.129 1.00 40.16 200 THR A O 1
ATOM 1572 N N . LEU A 1 201 ? -23.368 -6.623 -1.654 1.00 36.81 201 LEU A N 1
ATOM 1573 C CA . LEU A 1 201 ? -23.097 -5.201 -1.882 1.00 36.81 201 LEU A CA 1
ATOM 1574 C C . LEU A 1 201 ? -24.359 -4.528 -2.429 1.00 36.81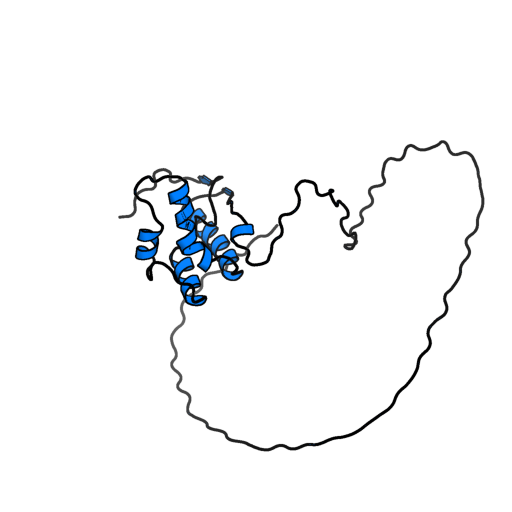 201 LEU A C 1
ATOM 1576 O O . LEU A 1 201 ? -24.845 -4.894 -3.498 1.00 36.81 201 LEU A O 1
ATOM 1580 N N . ILE A 1 202 ? -24.840 -3.500 -1.732 1.00 42.06 202 ILE A N 1
ATOM 1581 C CA . ILE A 1 202 ? -25.817 -2.560 -2.282 1.00 42.06 202 ILE A CA 1
ATOM 1582 C C . ILE A 1 202 ? -25.038 -1.513 -3.081 1.00 42.06 202 ILE A C 1
ATOM 1584 O O . ILE A 1 202 ? -24.605 -0.496 -2.542 1.00 42.06 202 ILE A O 1
ATOM 1588 N N . THR A 1 203 ? -24.852 -1.767 -4.374 1.00 35.12 203 THR A N 1
ATOM 1589 C CA . THR A 1 203 ? -24.548 -0.701 -5.333 1.00 35.12 203 THR A CA 1
ATOM 1590 C C . THR A 1 203 ? -25.819 0.110 -5.572 1.00 35.12 203 THR A C 1
ATOM 1592 O O . THR A 1 203 ? -26.831 -0.457 -5.990 1.00 35.12 203 THR A O 1
ATOM 1595 N N . ARG A 1 204 ? -25.763 1.415 -5.299 1.00 35.12 204 ARG A N 1
ATOM 1596 C CA . ARG A 1 204 ? -26.674 2.404 -5.892 1.00 35.12 204 ARG A CA 1
ATOM 1597 C C . ARG A 1 204 ? -26.094 2.908 -7.210 1.00 35.12 204 ARG A C 1
ATOM 1599 O O . ARG A 1 204 ? -24.850 2.853 -7.331 1.00 35.12 204 ARG A O 1
#

Secondary structure (DSSP, 8-state):
-PPPPS--S-EEEEEEESGGG--HHHHHHHHHHHT---S-SSHHHHHHHH--SS---HHHHHTTGGGTHHHHTT-HHHHHHHHHHHHHHHHHTTEEEEEEE--HHHH--S--PPPPTT----------S---------PPPPP-----------------------------------------------------PPPPP---

pLDDT: mean 70.03, std 29.0, range [28.89, 98.62]